Protein AF-0000000084521519 (afdb_homodimer)

Secondary structure (DSSP, 8-state):
----THHHHHHHHHHHHHHHHH-TTTS-GGGSPPEEEEE-SSEEEEEEE-TT---GGGEEEEEETTEEEEEEEE--S----GGGEEE--S--EEEEEEEE-SS-B-STT-EEEEETTEEEEEEEBPHHHHHHHHT----/----THHHHHHHHHHHHHHHHH-TTTS-TTSSPPEEEEE-SSEEEEEEE-TT---GGGEEEEEETTEEEEEEEE--S----GGGEEEE-S--EEEEEEEE-SS-B-STT-EEEEETTEEEEEEEBPHHHHHHHHT----

Nearest PDB structures (foldseek):
  5ds2-assembly2_D  TM=8.674E-01  e=3.718E-08  Pisum sativum
  1gme-assembly1_B  TM=8.630E-01  e=1.405E-07  Triticum aestivum
  2byu-assembly1_B  TM=8.631E-01  e=2.313E-07  Triticum aestivum
  2h50-assembly1_P  TM=8.602E-01  e=9.238E-07  Saccharomyces cerevisiae
  1gme-assembly1_A  TM=6.769E-01  e=8.074E-08  Triticum aestivum

Foldseek 3Di:
DDPPVPVVVVVVVVVVQVCCAVCVPPPPPQFAWDWDWDDDLWKIKIKTFAPQDDDPVQWDWDDDFFKIKIKGFHADDDPDDPVPDDDDRDDGTIYMDMDGHPATFDPVPKDWDDDPRMIMIITTGDPVRSVVVVPPPDD/DDPPVPVVVVVVVVVVQVCCAVCVPPPPVQFAWDWDWDDDLWKIKIKTFAPQDDDPVQWDWDDDFFKIKIKGFHADDDPDDPVPDDDDRDDGTIYMDMDGHPATFDPVPKDWDDDPRMIMIITTGDPVRSVVVVPPPPD

Solvent-accessible surface area (backbone atoms only — not comparable to full-atom values): 15554 Å² total; per-residue (Å²): 132,85,82,66,69,66,59,59,55,54,47,47,50,48,48,51,47,49,45,41,62,72,38,54,82,74,49,75,68,82,66,50,60,36,41,29,31,34,51,57,91,57,31,39,37,37,42,31,48,50,53,54,59,84,50,74,86,39,51,46,79,46,66,56,56,38,34,40,37,41,34,35,51,32,67,72,81,72,91,61,56,69,91,37,50,76,40,85,52,58,84,60,43,76,41,64,43,71,46,78,48,96,54,44,32,38,61,90,71,42,47,74,50,77,55,33,10,29,38,35,38,41,26,35,43,25,73,71,55,48,49,58,64,60,62,65,54,80,124,129,85,82,62,69,66,58,57,55,52,46,48,50,48,48,50,46,49,45,41,61,74,38,53,82,74,49,76,68,84,70,51,62,37,40,27,30,35,52,57,90,58,31,38,37,37,41,31,48,50,54,54,59,86,50,74,87,39,51,48,79,47,65,56,56,37,35,41,37,42,34,36,50,33,67,71,81,72,92,62,55,70,90,37,50,76,40,82,52,58,84,60,44,76,42,64,42,69,44,78,48,97,53,43,32,39,62,90,71,42,47,74,51,78,57,32,9,29,39,36,36,41,26,35,44,24,72,70,54,47,49,59,64,62,64,65,55,81,122

Structure (mmCIF, N/CA/C/O backbone):
data_AF-0000000084521519-model_v1
#
loop_
_entity.id
_entity.type
_entity.pdbx_description
1 polymer 'HSP20 family protein'
#
loop_
_atom_site.group_PDB
_atom_site.id
_atom_site.type_symbol
_atom_site.label_atom_id
_atom_site.label_alt_id
_atom_site.label_comp_id
_atom_site.label_asym_id
_atom_site.label_entity_id
_atom_site.label_seq_id
_atom_site.pdbx_PDB_ins_code
_atom_site.Cartn_x
_atom_site.Cartn_y
_atom_site.Cartn_z
_atom_site.occupancy
_atom_site.B_iso_or_equiv
_atom_site.auth_seq_id
_atom_site.auth_comp_id
_atom_site.auth_asym_id
_atom_site.auth_atom_id
_atom_site.pdbx_PDB_model_num
ATOM 1 N N . MET A 1 1 ? -22.812 32.438 -26.375 1 29.69 1 MET A N 1
ATOM 2 C CA . MET A 1 1 ? -21.562 32.219 -25.625 1 29.69 1 MET A CA 1
ATOM 3 C C . MET A 1 1 ? -21.375 30.734 -25.297 1 29.69 1 MET A C 1
ATOM 5 O O . MET A 1 1 ? -22.297 30.078 -24.828 1 29.69 1 MET A O 1
ATOM 9 N N . PRO A 1 2 ? -20.359 29.969 -25.828 1 39.59 2 PRO A N 1
ATOM 10 C CA . PRO A 1 2 ? -20.312 28.516 -25.859 1 39.59 2 PRO A CA 1
ATOM 11 C C . PRO A 1 2 ? -20.078 27.891 -24.484 1 39.59 2 PRO A C 1
ATOM 13 O O . PRO A 1 2 ? -19.438 28.516 -23.625 1 39.59 2 PRO A O 1
ATOM 16 N N . PHE A 1 3 ? -21.062 27.125 -23.906 1 38.34 3 PHE A N 1
ATOM 17 C CA . PHE A 1 3 ? -21.062 26.297 -22.703 1 38.34 3 PHE A CA 1
ATOM 18 C C . PHE A 1 3 ? -19.766 25.484 -22.609 1 38.34 3 PHE A C 1
ATOM 20 O O . PHE A 1 3 ? -19.562 24.562 -23.406 1 38.34 3 PHE A O 1
ATOM 27 N N . ILE A 1 4 ? -18.719 26.141 -22.25 1 43.44 4 ILE A N 1
ATOM 28 C CA . ILE A 1 4 ? -17.453 25.422 -22.141 1 43.44 4 ILE A CA 1
ATOM 29 C C . ILE A 1 4 ? -17.578 24.312 -21.094 1 43.44 4 ILE A C 1
ATOM 31 O O . ILE A 1 4 ? -17.766 24.594 -19.906 1 43.44 4 ILE A O 1
ATOM 35 N N . PRO A 1 5 ? -17.875 23.141 -21.438 1 47.53 5 PRO A N 1
ATOM 36 C CA . PRO A 1 5 ? -18.125 21.938 -20.641 1 47.53 5 PRO A CA 1
ATOM 37 C C . PRO A 1 5 ? -17.016 21.641 -19.641 1 47.53 5 PRO A C 1
ATOM 39 O O . PRO A 1 5 ? -17.141 20.719 -18.828 1 47.53 5 PRO A O 1
ATOM 42 N N . GLY A 1 6 ? -15.953 22.375 -19.734 1 49.75 6 GLY A N 1
ATOM 43 C CA . GLY A 1 6 ? -14.812 22.094 -18.875 1 49.75 6 GLY A CA 1
ATOM 44 C C . GLY A 1 6 ? -15.062 22.438 -17.406 1 49.75 6 GLY A C 1
ATOM 45 O O . GLY A 1 6 ? -14.391 21.922 -16.516 1 49.75 6 GLY A O 1
ATOM 46 N N . ASP A 1 7 ? -15.797 23.516 -17.203 1 50.81 7 ASP A N 1
ATOM 47 C CA . ASP A 1 7 ? -15.992 24.016 -15.844 1 50.81 7 ASP A CA 1
ATOM 48 C C . ASP A 1 7 ? -16.859 23.062 -15.023 1 50.81 7 ASP A C 1
ATOM 50 O O . ASP A 1 7 ? -16.75 23.016 -13.797 1 50.81 7 ASP A O 1
ATOM 54 N N . ARG A 1 8 ? -17.812 22.406 -15.641 1 50.16 8 ARG A N 1
ATOM 55 C CA . ARG A 1 8 ? -18.703 21.516 -14.914 1 50.16 8 ARG A CA 1
ATOM 56 C C . ARG A 1 8 ? -17.938 20.328 -14.344 1 50.16 8 ARG A C 1
ATOM 58 O O . ARG A 1 8 ? -18.25 19.844 -13.25 1 50.16 8 ARG A O 1
ATOM 65 N N . PHE A 1 9 ? -16.875 19.844 -15.117 1 52.41 9 PHE A N 1
ATOM 66 C CA . PHE A 1 9 ? -16.094 18.703 -14.664 1 52.41 9 PHE A CA 1
ATOM 67 C C . PHE A 1 9 ? -15.227 19.062 -13.469 1 52.41 9 PHE A C 1
ATOM 69 O O . PHE A 1 9 ? -14.992 18.25 -12.586 1 52.41 9 PHE A O 1
ATOM 76 N N . ARG A 1 10 ? -14.766 20.359 -13.453 1 54.72 10 ARG A N 1
ATOM 77 C CA . ARG A 1 10 ? -14.016 20.875 -12.305 1 54.72 10 ARG A CA 1
ATOM 78 C C . ARG A 1 10 ? -14.914 21 -11.078 1 54.72 10 ARG A C 1
ATOM 80 O O . ARG A 1 10 ? -14.492 20.688 -9.961 1 54.72 10 ARG A O 1
ATOM 87 N N . ASN A 1 11 ? -16.047 21.391 -11.359 1 57.84 11 ASN A N 1
ATOM 88 C CA . ASN A 1 11 ? -16.984 21.547 -10.258 1 57.84 11 ASN A CA 1
ATOM 89 C C . ASN A 1 11 ? -17.453 20.203 -9.727 1 57.84 11 ASN A C 1
ATOM 91 O O . ASN A 1 11 ? -17.625 20.031 -8.516 1 57.84 11 ASN A O 1
ATOM 95 N N . LEU A 1 12 ? -17.688 19.312 -10.594 1 58.47 12 LEU A N 1
ATOM 96 C CA . LEU A 1 12 ? -18.094 17.969 -10.172 1 58.47 12 LEU A CA 1
ATOM 97 C C . LEU A 1 12 ? -16.984 17.281 -9.398 1 58.47 12 LEU A C 1
ATOM 99 O O . LEU A 1 12 ? -17.25 16.594 -8.406 1 58.47 12 LEU A O 1
ATOM 103 N N . ASP A 1 13 ? -15.742 17.641 -9.859 1 58.41 13 ASP A N 1
ATOM 104 C CA . ASP A 1 13 ? -14.586 17.109 -9.141 1 58.41 13 ASP A CA 1
ATOM 105 C C . ASP A 1 13 ? -14.5 17.703 -7.734 1 58.41 13 ASP A C 1
ATOM 107 O O . ASP A 1 13 ? -14.18 16.984 -6.781 1 58.41 13 ASP A O 1
ATOM 111 N N . THR A 1 14 ? -14.797 18.953 -7.695 1 60.41 14 THR A N 1
ATOM 112 C CA . THR A 1 14 ? -14.805 19.609 -6.391 1 60.41 14 THR A CA 1
ATOM 113 C C . THR A 1 14 ? -15.961 19.094 -5.535 1 60.41 14 THR A C 1
ATOM 115 O O . THR A 1 14 ? -15.781 18.844 -4.34 1 60.41 14 THR A O 1
ATOM 118 N N . LEU A 1 15 ? -17.094 19 -6.09 1 59.12 15 LEU A N 1
ATOM 119 C CA . LEU A 1 15 ? -18.25 18.484 -5.367 1 59.12 15 LEU A CA 1
ATOM 120 C C . LEU A 1 15 ? -18.016 17.047 -4.922 1 59.12 15 LEU A C 1
ATOM 122 O O . LEU A 1 15 ? -18.359 16.672 -3.793 1 59.12 15 LEU A O 1
ATOM 126 N N . LYS A 1 16 ? -17.531 16.281 -5.797 1 60.12 16 LYS A N 1
ATOM 127 C CA . LYS A 1 16 ? -17.203 14.898 -5.445 1 60.12 16 LYS A CA 1
ATOM 128 C C . LYS A 1 16 ? -16.172 14.852 -4.316 1 60.12 16 LYS A C 1
ATOM 130 O O . LYS A 1 16 ? -16.312 14.062 -3.379 1 60.12 16 LYS A O 1
ATOM 135 N N . ARG A 1 17 ? -15.312 15.867 -4.438 1 59.66 17 ARG A N 1
ATOM 136 C CA . ARG A 1 17 ? -14.289 15.969 -3.404 1 59.66 17 ARG A CA 1
ATOM 137 C C . ARG A 1 17 ? -14.898 16.328 -2.057 1 59.66 17 ARG A C 1
ATOM 139 O O . ARG A 1 17 ? -14.562 15.734 -1.033 1 59.66 17 ARG A O 1
ATOM 146 N N . GLU A 1 18 ? -15.695 17.266 -2.166 1 57.81 18 GLU A N 1
ATOM 147 C CA . GLU A 1 18 ? -16.359 17.719 -0.949 1 57.81 18 GLU A CA 1
ATOM 148 C C . GLU A 1 18 ? -17.266 16.641 -0.382 1 57.81 18 GLU A C 1
ATOM 150 O O . GLU A 1 18 ? -17.344 16.453 0.834 1 57.81 18 GLU A O 1
ATOM 155 N N . PHE A 1 19 ? -17.969 16.078 -1.233 1 58.81 19 PHE A N 1
ATOM 156 C CA . PHE A 1 19 ? -18.859 15.016 -0.811 1 58.81 19 PHE A CA 1
ATOM 157 C C . PHE A 1 19 ? -18.078 13.859 -0.206 1 58.81 19 PHE A C 1
ATOM 159 O O . PHE A 1 19 ? -18.484 13.297 0.821 1 58.81 19 PHE A O 1
ATOM 166 N N . MET A 1 20 ? -16.953 13.539 -0.772 1 58.72 20 MET A N 1
ATOM 167 C CA . MET A 1 20 ? -16.094 12.469 -0.269 1 58.72 20 MET A CA 1
ATOM 168 C C . MET A 1 20 ? -15.555 12.805 1.114 1 58.72 20 MET A C 1
ATOM 170 O O . MET A 1 20 ? -15.43 11.93 1.971 1 58.72 20 MET A O 1
ATOM 174 N N . ASN A 1 21 ? -15.289 14.031 1.237 1 59.22 21 ASN A N 1
ATOM 175 C CA . ASN A 1 21 ? -14.812 14.484 2.541 1 59.22 21 ASN A CA 1
ATOM 176 C C . ASN A 1 21 ? -15.93 14.469 3.582 1 59.22 21 ASN A C 1
ATOM 178 O O . ASN A 1 21 ? -15.672 14.234 4.766 1 59.22 21 ASN A O 1
ATOM 182 N N . MET A 1 22 ? -17 14.852 3.143 1 54.66 22 MET A N 1
ATOM 183 C CA . MET A 1 22 ? -18.141 14.969 4.055 1 54.66 22 MET A CA 1
ATOM 184 C C . MET A 1 22 ? -18.75 13.602 4.336 1 54.66 22 MET A C 1
ATOM 186 O O . MET A 1 22 ? -19.234 13.344 5.445 1 54.66 22 MET A O 1
ATOM 190 N N . PHE A 1 23 ? -18.781 12.773 3.26 1 54.97 23 PHE A N 1
ATOM 191 C CA . PHE A 1 23 ? -19.375 11.453 3.453 1 54.97 23 PHE A CA 1
ATOM 192 C C . PHE A 1 23 ? -18.391 10.352 3.084 1 54.97 23 PHE A C 1
ATOM 194 O O . PHE A 1 23 ? -18.625 9.578 2.158 1 54.97 23 PHE A O 1
ATOM 201 N N . PRO A 1 24 ? -17.297 10.359 3.779 1 51.75 24 PRO A N 1
ATOM 202 C CA . PRO A 1 24 ? -16.266 9.383 3.455 1 51.75 24 PRO A CA 1
ATOM 203 C C . PRO A 1 24 ? -16.797 7.949 3.391 1 51.75 24 PRO A C 1
ATOM 205 O O . PRO A 1 24 ? -16.266 7.121 2.652 1 51.75 24 PRO A O 1
ATOM 208 N N . ASP A 1 25 ? -17.875 7.781 4.066 1 50.28 25 ASP A N 1
ATOM 209 C CA . ASP A 1 25 ? -18.375 6.418 4.246 1 50.28 25 ASP A CA 1
ATOM 210 C C . ASP A 1 25 ? -19.156 5.953 3.014 1 50.28 25 ASP A C 1
ATOM 212 O O . ASP A 1 25 ? -19.484 4.77 2.893 1 50.28 25 ASP A O 1
ATOM 216 N N . LEU A 1 26 ? -19.672 6.887 2.209 1 50.84 26 LEU A N 1
ATOM 217 C CA . LEU A 1 26 ? -20.547 6.441 1.132 1 50.84 26 LEU A CA 1
ATOM 218 C C . LEU A 1 26 ? -19.734 6.051 -0.102 1 50.84 26 LEU A C 1
ATOM 220 O O . LEU A 1 26 ? -20.266 5.402 -1.01 1 50.84 26 LEU A O 1
ATOM 224 N N . ILE A 1 27 ? -18.625 6.703 -0.436 1 49.69 27 ILE A N 1
ATOM 225 C CA . ILE A 1 27 ? -17.812 6.328 -1.58 1 49.69 27 ILE A CA 1
ATOM 226 C C . ILE A 1 27 ? -17.109 5 -1.296 1 49.69 27 ILE A C 1
ATOM 228 O O . ILE A 1 27 ? -16.5 4.824 -0.233 1 49.69 27 ILE A O 1
ATOM 232 N N . PRO A 1 28 ? -17.359 4.078 -2.016 1 47.75 28 PRO A N 1
ATOM 233 C CA . PRO A 1 28 ? -16.672 2.812 -1.772 1 47.75 28 PRO A CA 1
ATOM 234 C C . PRO A 1 28 ? -15.188 3.006 -1.462 1 47.75 28 PRO A C 1
ATOM 236 O O . PRO A 1 28 ? -14.508 3.801 -2.119 1 47.75 28 PRO A O 1
ATOM 239 N N . GLU A 1 29 ? -14.727 2.959 -0.188 1 50.75 29 GLU A N 1
ATOM 240 C CA . GLU A 1 29 ? -13.438 2.941 0.499 1 50.75 29 GLU A CA 1
ATOM 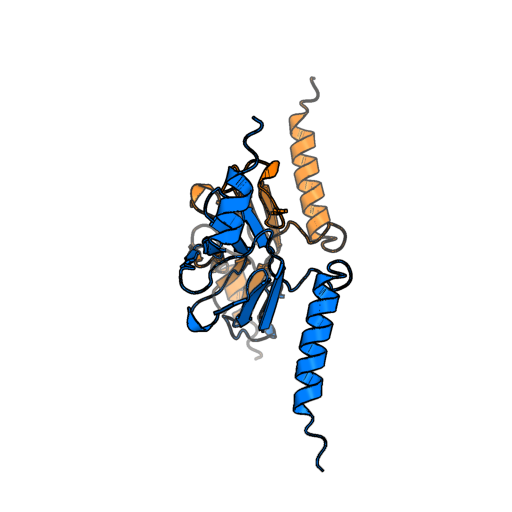241 C C . GLU A 1 29 ? -12.344 2.377 -0.401 1 50.75 29 GLU A C 1
ATOM 243 O O . GLU A 1 29 ? -11.156 2.639 -0.182 1 50.75 29 GLU A O 1
ATOM 248 N N . SER A 1 30 ? -12.742 1.848 -1.552 1 56.28 30 SER A N 1
ATOM 249 C CA . SER A 1 30 ? -11.812 0.893 -2.146 1 56.28 30 SER A CA 1
ATOM 250 C C . SER A 1 30 ? -10.719 1.604 -2.939 1 56.28 30 SER A C 1
ATOM 252 O O . SER A 1 30 ? -9.625 1.065 -3.121 1 56.28 30 SER A O 1
ATOM 254 N N . SER A 1 31 ? -10.891 3.027 -3.268 1 67.06 31 SER A N 1
ATOM 255 C CA . SER A 1 31 ? -9.867 3.557 -4.16 1 67.06 31 SER A CA 1
ATOM 256 C C . SER A 1 31 ? -9.094 4.695 -3.5 1 67.06 31 SER A C 1
ATOM 258 O O . SER A 1 31 ? -8.102 5.176 -4.047 1 67.06 31 SER A O 1
ATOM 260 N N . SER A 1 32 ? -9.523 5.051 -2.354 1 84.69 32 SER A N 1
ATOM 261 C CA . SER A 1 32 ? -8.789 6.168 -1.764 1 84.69 32 SER A CA 1
ATOM 262 C C . SER A 1 32 ? -7.688 5.68 -0.829 1 84.69 32 SER A C 1
ATOM 264 O O . SER A 1 32 ? -7.926 4.809 0.013 1 84.69 32 SER A O 1
ATOM 266 N N . PRO A 1 33 ? -6.52 6.332 -0.956 1 93.75 33 PRO A N 1
ATOM 267 C CA . PRO A 1 33 ? -5.41 5.859 -0.121 1 93.75 33 PRO A CA 1
ATOM 268 C C . PRO A 1 33 ? -5.641 6.117 1.366 1 93.75 33 PRO A C 1
ATOM 270 O O . PRO A 1 33 ? -6.188 7.156 1.738 1 93.75 33 PRO A O 1
ATOM 273 N N . ARG A 1 34 ? -5.355 5.156 2.195 1 92.5 34 ARG A N 1
ATOM 274 C CA . ARG A 1 34 ? -5.406 5.324 3.645 1 92.5 34 ARG A CA 1
ATOM 275 C C . ARG A 1 34 ? -4.359 6.328 4.117 1 92.5 34 ARG A C 1
ATOM 277 O O . ARG A 1 34 ? -3.225 6.324 3.635 1 92.5 34 ARG A O 1
ATOM 284 N N . ILE A 1 35 ? -4.734 7.195 5.098 1 95 35 ILE A N 1
ATOM 285 C CA . ILE A 1 35 ? -3.836 8.266 5.508 1 95 35 ILE A CA 1
ATOM 286 C C . ILE A 1 35 ? -3.887 8.43 7.027 1 95 35 ILE A C 1
ATOM 288 O O . ILE A 1 35 ? -4.957 8.336 7.633 1 95 35 ILE A O 1
ATOM 292 N N . ASP A 1 36 ? -2.721 8.57 7.66 1 94.69 36 ASP A N 1
AT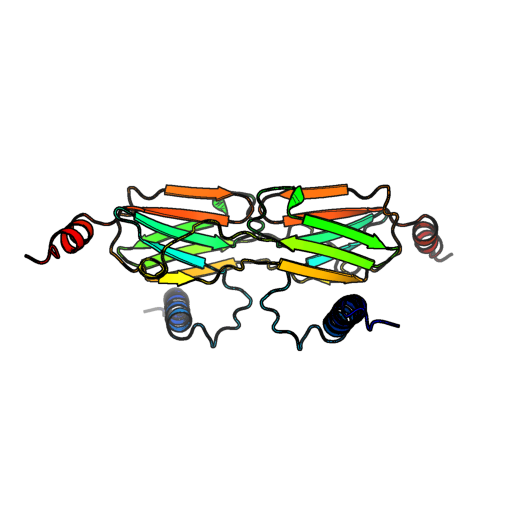OM 293 C CA . ASP A 1 36 ? -2.594 9.039 9.039 1 94.69 36 ASP A CA 1
ATOM 294 C C . ASP A 1 36 ? -2.207 10.516 9.086 1 94.69 36 ASP A C 1
ATOM 296 O O . ASP A 1 36 ? -1.386 10.969 8.281 1 94.69 36 ASP A O 1
ATOM 300 N N . VAL A 1 37 ? -2.783 11.266 9.953 1 95.94 37 VAL A N 1
ATOM 301 C CA . VAL A 1 37 ? -2.404 12.656 10.18 1 95.94 37 VAL A CA 1
ATOM 302 C C . VAL A 1 37 ? -2.207 12.906 11.672 1 95.94 37 VAL A C 1
ATOM 304 O O . VAL A 1 37 ? -3.072 12.57 12.484 1 95.94 37 VAL A O 1
ATOM 307 N N . TYR A 1 38 ? -1.107 13.461 11.992 1 94.56 38 TYR A N 1
ATOM 308 C CA . TYR A 1 38 ? -0.869 13.828 13.383 1 94.56 38 TYR A CA 1
ATOM 309 C C . TYR A 1 38 ? -0.09 15.133 13.484 1 94.56 38 TYR A C 1
ATOM 311 O O . TYR A 1 38 ? 0.448 15.617 12.484 1 94.56 38 TYR A O 1
ATOM 319 N N . GLU A 1 39 ? -0.096 15.711 14.703 1 92.94 39 GLU A N 1
ATOM 320 C CA . GLU A 1 39 ? 0.582 16.984 14.938 1 92.94 39 GLU A CA 1
ATOM 321 C C . GLU A 1 39 ? 1.738 16.812 15.914 1 92.94 39 GLU A C 1
ATOM 323 O O . GLU A 1 39 ? 1.684 15.977 16.812 1 92.94 39 GLU A O 1
ATOM 328 N N . THR A 1 40 ? 2.775 17.531 15.633 1 90.75 40 THR A N 1
ATOM 329 C CA . THR A 1 40 ? 3.814 17.812 16.625 1 90.75 40 THR A CA 1
ATOM 330 C C . THR A 1 40 ? 3.77 19.266 17.062 1 90.75 40 THR A C 1
ATOM 332 O O . THR A 1 40 ? 2.854 20 16.688 1 90.75 40 THR A O 1
ATOM 335 N N . GLU A 1 41 ? 4.754 19.578 17.859 1 88.62 41 GLU A N 1
ATOM 336 C CA . GLU A 1 41 ? 4.797 20.969 18.281 1 88.62 41 GLU A CA 1
ATOM 337 C C . GLU A 1 41 ? 5 21.906 17.078 1 88.62 41 GLU A C 1
ATOM 339 O O . GLU A 1 41 ? 4.441 23 17.047 1 88.62 41 GLU A O 1
ATOM 344 N N . THR A 1 42 ? 5.656 21.438 16.109 1 93.38 42 THR A N 1
ATOM 345 C CA . THR A 1 42 ? 6.086 22.359 15.07 1 93.38 42 THR A CA 1
ATOM 346 C C . THR A 1 42 ? 5.5 21.953 13.719 1 93.38 42 THR A C 1
ATOM 348 O O . THR A 1 42 ? 5.504 22.75 12.773 1 93.38 42 THR A O 1
ATOM 351 N N . HIS A 1 43 ? 5.059 20.719 13.633 1 95.25 43 HIS A N 1
ATOM 352 C CA . HIS A 1 43 ? 4.652 20.234 12.32 1 95.25 43 HIS A CA 1
ATOM 353 C C . HIS A 1 43 ? 3.303 19.531 12.383 1 95.25 43 HIS A C 1
ATOM 355 O O . HIS A 1 43 ? 2.881 19.078 13.445 1 95.25 43 HIS A O 1
ATOM 361 N N . VAL A 1 44 ? 2.646 19.484 11.203 1 95.94 44 VAL A N 1
ATOM 362 C CA . VAL A 1 44 ? 1.641 18.484 10.875 1 95.94 44 VAL A CA 1
ATOM 363 C C . VAL A 1 44 ? 2.236 17.438 9.93 1 95.94 44 VAL A C 1
ATOM 365 O O . VAL A 1 44 ? 2.883 17.797 8.938 1 95.94 44 VAL A O 1
ATOM 368 N N . VAL A 1 45 ? 2.025 16.203 10.281 1 96.62 45 VAL A N 1
ATOM 369 C CA . VAL A 1 45 ? 2.607 15.148 9.469 1 96.62 45 VAL A CA 1
ATOM 370 C C . VAL A 1 45 ? 1.497 14.258 8.914 1 96.62 45 VAL A C 1
ATOM 372 O O . VAL A 1 45 ? 0.598 13.844 9.648 1 96.62 45 VAL A O 1
ATOM 375 N N . ALA A 1 46 ? 1.511 14.047 7.621 1 96.56 46 ALA A N 1
ATOM 376 C CA . ALA A 1 46 ? 0.603 13.125 6.945 1 96.56 46 ALA A CA 1
ATOM 377 C C . ALA A 1 46 ? 1.365 11.953 6.336 1 96.56 46 ALA A C 1
ATOM 379 O O . ALA A 1 46 ? 2.381 12.141 5.664 1 96.56 46 ALA A O 1
ATOM 380 N N . SER A 1 47 ? 0.958 10.773 6.668 1 96.19 47 SER A N 1
ATOM 381 C CA . SER A 1 47 ? 1.494 9.555 6.082 1 96.19 47 SER A CA 1
ATOM 382 C C . SER A 1 47 ? 0.427 8.805 5.289 1 96.19 47 SER A C 1
ATOM 384 O O . SER A 1 47 ? -0.573 8.359 5.855 1 96.19 47 SER A O 1
ATOM 386 N N . CYS A 1 48 ? 0.655 8.594 3.994 1 96.25 48 CYS A N 1
ATOM 387 C CA . CYS A 1 48 ? -0.355 8.07 3.082 1 96.25 48 CYS A CA 1
ATOM 388 C C . CYS A 1 48 ? 0.134 6.805 2.395 1 96.25 48 CYS A C 1
ATOM 390 O O . CYS A 1 48 ? 1.259 6.758 1.893 1 96.25 48 CYS A O 1
ATOM 392 N N . GLU A 1 49 ? -0.685 5.777 2.42 1 95.81 49 GLU A N 1
ATOM 393 C CA . GLU A 1 49 ? -0.358 4.527 1.74 1 95.81 49 GLU A CA 1
ATOM 394 C C . GLU A 1 49 ? -0.649 4.617 0.245 1 95.81 49 GLU A C 1
ATOM 396 O O . GLU A 1 49 ? -1.811 4.598 -0.168 1 95.81 49 GLU A O 1
ATOM 401 N N . ILE A 1 50 ? 0.424 4.645 -0.579 1 95.69 50 ILE A N 1
ATOM 402 C CA . ILE A 1 50 ? 0.285 4.645 -2.031 1 95.69 50 ILE A CA 1
ATOM 403 C C . ILE A 1 50 ? 1.287 3.666 -2.643 1 95.69 50 ILE A C 1
ATOM 405 O O . ILE A 1 50 ? 2.244 4.082 -3.301 1 95.69 50 ILE A O 1
ATOM 409 N N . PRO A 1 51 ? 1.059 2.434 -2.52 1 95.69 51 PRO A N 1
ATOM 410 C CA . PRO A 1 51 ? 2.004 1.473 -3.096 1 95.69 51 PRO A CA 1
ATOM 411 C C . PRO A 1 51 ? 2.064 1.544 -4.617 1 95.69 51 PRO A C 1
ATOM 413 O O . PRO A 1 51 ? 1.039 1.764 -5.27 1 95.69 51 PRO A O 1
ATOM 416 N N . GLY A 1 52 ? 3.252 1.379 -5.191 1 93.88 52 GLY A N 1
ATOM 417 C CA . GLY A 1 52 ? 3.387 1.153 -6.621 1 93.88 52 GLY A CA 1
ATOM 418 C C . GLY A 1 52 ? 3.809 2.395 -7.383 1 93.88 52 GLY A C 1
ATOM 419 O O . GLY A 1 52 ? 3.85 2.389 -8.617 1 93.88 52 GLY A O 1
ATOM 420 N N . ILE A 1 53 ? 4.055 3.447 -6.609 1 93.06 53 ILE A N 1
ATOM 421 C CA . ILE A 1 53 ? 4.547 4.648 -7.273 1 93.06 53 ILE A CA 1
ATOM 422 C C . ILE A 1 53 ? 5.988 4.434 -7.73 1 93.06 53 ILE A C 1
ATOM 424 O O . ILE A 1 53 ? 6.848 4.043 -6.938 1 93.06 53 ILE A O 1
ATOM 428 N N . GLU A 1 54 ? 6.246 4.703 -9.023 1 89.31 54 GLU A N 1
ATOM 429 C CA . GLU A 1 54 ? 7.574 4.43 -9.562 1 89.31 54 GLU A CA 1
ATOM 430 C C . GLU A 1 54 ? 8.367 5.723 -9.75 1 89.31 54 GLU A C 1
ATOM 432 O O . GLU A 1 54 ? 9.594 5.734 -9.602 1 89.31 54 GLU A O 1
ATOM 437 N N . LYS A 1 55 ? 7.574 6.805 -10.094 1 91.25 55 LYS A N 1
ATOM 438 C CA . LYS A 1 55 ? 8.227 8.078 -10.375 1 91.25 55 LYS A CA 1
ATOM 439 C C . LYS A 1 55 ? 7.617 9.203 -9.531 1 91.25 55 LYS A C 1
ATOM 441 O O . LYS A 1 55 ? 6.414 9.195 -9.258 1 91.25 55 LYS A O 1
ATOM 446 N N . LYS A 1 56 ? 8.445 10.148 -9.219 1 90.31 56 LYS A N 1
ATOM 447 C CA . LYS A 1 56 ? 7.988 11.297 -8.438 1 90.31 56 LYS A CA 1
ATOM 448 C C . LYS A 1 56 ? 6.906 12.07 -9.18 1 90.31 56 LYS A C 1
ATOM 450 O O . LYS A 1 56 ? 5.992 12.625 -8.562 1 90.31 56 LYS A O 1
ATOM 455 N N . GLU A 1 57 ? 7.066 12.047 -10.492 1 92.19 57 GLU A N 1
ATOM 456 C CA . GLU A 1 57 ? 6.152 12.82 -11.32 1 92.19 57 GLU A CA 1
ATOM 457 C C . GLU A 1 57 ? 4.746 12.227 -11.297 1 92.19 57 GLU A C 1
ATOM 459 O O . GLU A 1 57 ? 3.783 12.875 -11.703 1 92.19 57 GLU A O 1
ATOM 464 N N . ASP A 1 58 ? 4.648 11.008 -10.773 1 91.62 58 ASP A N 1
ATOM 465 C CA . ASP A 1 58 ? 3.357 10.328 -10.742 1 91.62 58 ASP A CA 1
ATOM 466 C C . ASP A 1 58 ? 2.518 10.805 -9.555 1 91.62 58 ASP A C 1
ATOM 468 O O . ASP A 1 58 ? 1.368 10.391 -9.398 1 91.62 58 ASP A O 1
ATOM 472 N N . ILE A 1 59 ? 3.068 11.688 -8.734 1 95.31 59 ILE A N 1
ATOM 473 C CA . ILE A 1 59 ? 2.355 12.172 -7.555 1 95.31 59 ILE A CA 1
ATOM 474 C C . ILE A 1 59 ? 2.342 13.703 -7.551 1 95.31 59 ILE A C 1
ATOM 476 O O . ILE A 1 59 ? 3.346 14.336 -7.879 1 95.31 59 ILE A O 1
ATOM 480 N N . ASP A 1 60 ? 1.197 14.266 -7.191 1 96.19 60 ASP A N 1
ATOM 481 C CA . ASP A 1 60 ? 1.036 15.703 -6.996 1 96.19 60 ASP A CA 1
ATOM 482 C C . ASP A 1 60 ? 0.529 16.016 -5.59 1 96.19 60 ASP A C 1
ATOM 484 O O . ASP A 1 60 ? -0.389 15.352 -5.098 1 96.19 60 ASP A O 1
ATOM 488 N N . ILE A 1 61 ? 1.191 16.953 -4.961 1 97.38 61 ILE A N 1
ATOM 489 C CA . ILE A 1 61 ? 0.82 17.375 -3.615 1 97.38 61 ILE A CA 1
ATOM 490 C C . ILE A 1 61 ? 0.477 18.859 -3.609 1 97.38 61 ILE A C 1
ATOM 492 O O . ILE A 1 61 ? 1.258 19.688 -4.09 1 97.38 61 ILE A O 1
ATOM 496 N N . HIS A 1 62 ? -0.676 19.188 -3.111 1 96.75 62 HIS A N 1
ATOM 497 C CA . HIS A 1 62 ? -1.097 20.578 -2.984 1 96.75 62 HIS A CA 1
ATOM 498 C C . HIS A 1 62 ? -1.544 20.891 -1.561 1 96.75 62 HIS A C 1
ATOM 500 O O . HIS A 1 62 ? -2.332 20.141 -0.975 1 96.75 62 HIS A O 1
ATOM 506 N N . ILE A 1 63 ? -1.003 21.922 -1.063 1 96.19 63 ILE A N 1
ATOM 507 C CA . ILE A 1 63 ? -1.356 22.359 0.278 1 96.19 63 ILE A CA 1
ATOM 508 C C . ILE A 1 63 ? -1.959 23.766 0.209 1 96.19 63 ILE A C 1
ATOM 510 O O . ILE A 1 63 ? -1.365 24.672 -0.373 1 96.19 63 ILE A O 1
ATOM 514 N N . ASP A 1 64 ? -3.07 23.906 0.768 1 92.75 64 ASP A N 1
ATOM 515 C CA . ASP A 1 64 ? -3.738 25.203 0.895 1 92.75 64 ASP A CA 1
ATOM 516 C C . ASP A 1 64 ? -4.184 25.453 2.334 1 92.75 64 ASP A C 1
ATOM 518 O O . ASP A 1 64 ? -5.285 25.062 2.725 1 92.75 64 ASP A O 1
ATOM 522 N N . ASP A 1 65 ? -3.328 26.172 3.082 1 90.12 65 ASP A N 1
ATOM 523 C CA . ASP A 1 65 ? -3.529 26.516 4.488 1 90.12 65 ASP A CA 1
ATOM 524 C C . ASP A 1 65 ? -3.801 25.266 5.32 1 90.12 65 ASP A C 1
ATOM 526 O O . ASP A 1 65 ? -2.867 24.562 5.719 1 90.12 65 ASP A O 1
ATOM 530 N N . ASN A 1 66 ? -5.113 24.859 5.426 1 92.12 66 ASN A N 1
ATOM 531 C CA . ASN A 1 66 ? -5.41 23.703 6.277 1 92.12 66 ASN A CA 1
ATOM 532 C C . ASN A 1 66 ? -6 22.547 5.473 1 92.12 66 ASN A C 1
ATOM 534 O O . ASN A 1 66 ? -6.77 21.75 6.004 1 92.12 66 ASN A O 1
ATOM 538 N N . MET A 1 67 ? -5.676 22.531 4.227 1 95.06 67 MET A N 1
ATOM 539 C CA . MET A 1 67 ? -6.152 21.453 3.361 1 95.06 67 MET A CA 1
ATOM 540 C C . MET A 1 67 ? -4.996 20.828 2.588 1 95.06 67 MET A C 1
ATOM 542 O O . MET A 1 67 ? -4.199 21.531 1.973 1 95.06 67 MET A O 1
ATOM 546 N N . LEU A 1 68 ? -4.926 19.547 2.633 1 96.5 68 LEU A N 1
ATOM 547 C CA . LEU A 1 68 ? -3.932 18.781 1.892 1 96.5 68 LEU A CA 1
ATOM 548 C C . LEU A 1 68 ? -4.594 17.938 0.803 1 96.5 68 LEU A C 1
ATOM 550 O O . LEU A 1 68 ? -5.551 17.203 1.072 1 96.5 68 LEU A O 1
ATOM 554 N N . THR A 1 69 ? -4.141 18.109 -0.399 1 96.19 69 THR A N 1
ATOM 555 C CA . THR A 1 69 ? -4.605 17.312 -1.521 1 96.19 69 THR A CA 1
ATOM 556 C C . THR A 1 69 ? -3.461 16.484 -2.109 1 96.19 69 THR A C 1
ATOM 558 O O . THR A 1 69 ? -2.42 17.031 -2.473 1 96.19 69 THR A O 1
ATOM 561 N N . ILE A 1 70 ? -3.621 15.203 -2.145 1 96.5 70 ILE A N 1
ATOM 562 C CA . ILE A 1 70 ? -2.682 14.289 -2.789 1 96.5 70 ILE A CA 1
ATOM 563 C C . ILE A 1 70 ? -3.354 13.625 -3.986 1 96.5 70 ILE A C 1
ATOM 565 O O . ILE A 1 70 ? -4.449 13.07 -3.861 1 96.5 70 ILE A O 1
ATOM 569 N N . SER A 1 71 ? -2.715 13.711 -5.109 1 95.12 71 SER A N 1
ATOM 570 C CA . SER A 1 71 ? -3.26 13.062 -6.297 1 95.12 71 SER A CA 1
ATOM 571 C C . SER A 1 71 ? -2.152 12.43 -7.141 1 95.12 71 SER A C 1
ATOM 573 O O . SER A 1 71 ? -0.98 12.781 -6.992 1 95.12 71 SER A O 1
ATOM 575 N N . GLY A 1 72 ? -2.564 11.461 -7.988 1 93.5 72 GLY A N 1
ATOM 576 C CA . GLY A 1 72 ? -1.598 10.805 -8.852 1 93.5 72 GLY A CA 1
ATOM 577 C C . GLY A 1 72 ? -2.199 9.672 -9.664 1 93.5 72 GLY A C 1
ATOM 578 O O . GLY A 1 72 ? -3.422 9.531 -9.727 1 93.5 72 GLY A O 1
ATOM 579 N N . THR A 1 73 ? -1.277 9.039 -10.383 1 91.38 73 THR A N 1
ATOM 580 C CA . THR A 1 73 ? -1.681 7.906 -11.219 1 91.38 73 THR A CA 1
ATOM 581 C C . THR A 1 73 ? -0.823 6.68 -10.914 1 91.38 73 THR A C 1
ATOM 583 O O . THR A 1 73 ? 0.405 6.773 -10.867 1 91.38 73 THR A O 1
ATOM 586 N N . ILE A 1 74 ? -1.452 5.605 -10.578 1 90.19 74 ILE A N 1
ATOM 587 C CA . ILE A 1 74 ? -0.771 4.32 -10.445 1 90.19 74 ILE A CA 1
ATOM 588 C C . ILE A 1 74 ? -0.89 3.537 -11.75 1 90.19 74 ILE A C 1
ATOM 590 O O . ILE A 1 74 ? -1.996 3.209 -12.188 1 90.19 74 ILE A O 1
ATOM 594 N N . ASN A 1 75 ? 0.236 3.24 -12.289 1 85.12 75 ASN A N 1
ATOM 595 C CA . ASN A 1 75 ? 0.246 2.551 -13.578 1 85.12 75 ASN A CA 1
ATOM 596 C C . ASN A 1 75 ? 0.226 1.034 -13.398 1 85.12 75 ASN A C 1
ATOM 598 O O . ASN A 1 75 ? 0.759 0.512 -12.422 1 85.12 75 ASN A O 1
ATOM 602 N N . LYS A 1 76 ? -0.438 0.443 -14.383 1 75.62 76 LYS A N 1
ATOM 603 C CA . LYS A 1 76 ? -0.449 -1.017 -14.391 1 75.62 76 LYS A CA 1
ATOM 604 C C . LYS A 1 76 ? 0.918 -1.574 -14.773 1 75.62 76 LYS A C 1
ATOM 606 O O . LYS A 1 76 ? 1.609 -1.008 -15.625 1 75.62 76 LYS A O 1
ATOM 611 N N . MET A 1 77 ? 1.554 -2.227 -13.891 1 64.94 77 MET A N 1
ATOM 612 C CA . MET A 1 77 ? 2.895 -2.68 -14.25 1 64.94 77 MET A CA 1
ATOM 613 C C . MET A 1 77 ? 2.861 -3.543 -15.508 1 64.94 77 MET A C 1
ATOM 615 O O . MET A 1 77 ? 3.711 -3.398 -16.391 1 64.94 77 MET A O 1
ATOM 619 N N . HIS A 1 78 ? 2.123 -4.75 -15.375 1 65.19 78 HIS A N 1
ATOM 620 C CA . HIS A 1 78 ? 2.309 -5.684 -16.484 1 65.19 78 HIS A CA 1
ATOM 621 C C . HIS A 1 78 ? 1.066 -5.746 -17.359 1 65.19 78 HIS A C 1
ATOM 623 O O . HIS A 1 78 ? -0.058 -5.77 -16.859 1 65.19 78 HIS A O 1
ATOM 629 N N . GLU A 1 79 ? 1.381 -5.289 -18.578 1 68.44 79 GLU A N 1
ATOM 630 C CA . GLU A 1 79 ? 0.345 -5.562 -19.578 1 68.44 79 GLU A CA 1
ATOM 631 C C . GLU A 1 79 ? 0.17 -7.062 -19.797 1 68.44 79 GLU A C 1
ATOM 633 O O . GLU A 1 79 ? 0.926 -7.68 -20.547 1 68.44 79 GLU A O 1
ATOM 638 N N . VAL A 1 80 ? -0.321 -7.691 -18.844 1 73.75 80 VAL A N 1
ATOM 639 C CA . VAL A 1 80 ? -0.597 -9.117 -19 1 73.75 80 VAL A CA 1
ATOM 640 C C . VAL A 1 80 ? -1.911 -9.312 -19.75 1 73.75 80 VAL A C 1
ATOM 642 O O . VAL A 1 80 ? -2.887 -8.602 -19.5 1 73.75 80 VAL A O 1
ATOM 645 N N . ARG A 1 81 ? -1.709 -10.203 -20.719 1 76.5 81 ARG A N 1
ATOM 646 C CA . ARG A 1 81 ? -2.938 -10.547 -21.422 1 76.5 81 ARG A CA 1
ATOM 647 C C . ARG A 1 81 ? -3.998 -11.062 -20.453 1 76.5 81 ARG A C 1
ATOM 649 O O . ARG A 1 81 ? -3.68 -11.758 -19.484 1 76.5 81 ARG A O 1
ATOM 656 N N . GLU A 1 82 ? -5.125 -10.695 -20.703 1 74.06 82 GLU A N 1
ATOM 657 C CA . GLU A 1 82 ? -6.246 -11.055 -19.844 1 74.06 82 GLU A CA 1
ATOM 658 C C . GLU A 1 82 ? -6.301 -12.562 -19.609 1 74.06 82 GLU A C 1
ATOM 660 O O . GLU A 1 82 ? -6.613 -13.008 -18.5 1 74.06 82 GLU A O 1
ATOM 665 N N . GLU A 1 83 ? -5.895 -13.32 -20.688 1 74.69 83 GLU A N 1
ATOM 666 C CA . GLU A 1 83 ? -5.98 -14.773 -20.594 1 74.69 83 GLU A CA 1
ATOM 667 C C . GLU A 1 83 ? -4.965 -15.328 -19.594 1 74.69 83 GLU A C 1
ATOM 669 O O . GLU A 1 83 ? -5.113 -16.453 -19.094 1 74.69 83 GLU A O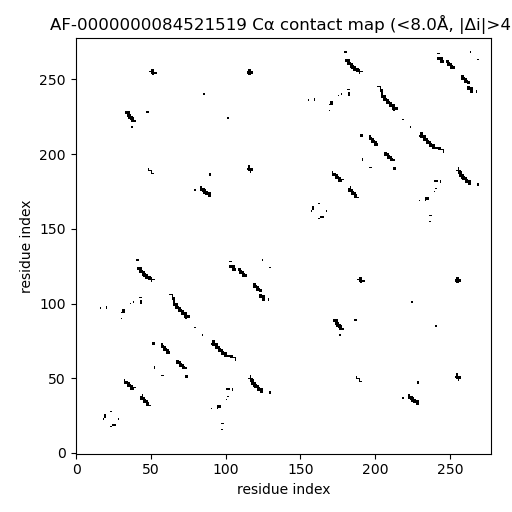 1
ATOM 674 N N . ASN A 1 84 ? -4.031 -14.594 -19.25 1 85.19 84 ASN A N 1
ATOM 675 C CA . ASN A 1 84 ? -2.977 -15.055 -18.344 1 85.19 84 ASN A CA 1
ATOM 676 C C . ASN A 1 84 ? -3.137 -14.469 -16.953 1 85.19 84 ASN A C 1
ATOM 678 O O . ASN A 1 84 ? -2.359 -14.781 -16.047 1 85.19 84 ASN A O 1
ATOM 682 N N . LEU A 1 85 ? -4.199 -13.68 -16.922 1 87 85 LEU A N 1
ATOM 683 C CA . LEU A 1 85 ? -4.473 -13.039 -15.633 1 87 85 LEU A CA 1
ATOM 684 C C . LEU A 1 85 ? -5.406 -13.898 -14.789 1 87 85 LEU A C 1
ATOM 686 O O . LEU A 1 85 ? -6.527 -14.195 -15.203 1 87 85 LEU A O 1
ATOM 690 N N . TYR A 1 86 ? -4.969 -14.32 -13.68 1 91.06 86 TYR A N 1
ATOM 691 C CA . TYR A 1 86 ? -5.734 -15.195 -12.797 1 91.06 86 TYR A CA 1
ATOM 692 C C . TYR A 1 86 ? -6.465 -14.391 -11.727 1 91.06 86 TYR A C 1
ATOM 694 O O . TYR A 1 86 ? -7.621 -14.68 -11.406 1 91.06 86 TYR A O 1
ATOM 702 N N . ARG A 1 87 ? -5.797 -13.445 -11.117 1 92.19 87 ARG A N 1
ATOM 703 C CA . ARG A 1 87 ? -6.375 -12.57 -10.094 1 92.19 87 ARG A CA 1
ATOM 704 C C . ARG A 1 87 ? -5.883 -11.133 -10.258 1 92.19 87 ARG A C 1
ATOM 706 O O . ARG A 1 87 ? -4.695 -10.906 -10.492 1 92.19 87 ARG A O 1
ATOM 713 N N . ARG A 1 88 ? -6.812 -10.172 -10.188 1 90.62 88 ARG A N 1
ATOM 714 C CA . ARG A 1 88 ? -6.5 -8.75 -10.273 1 90.62 88 ARG A CA 1
ATOM 715 C C . ARG A 1 88 ? -7.207 -7.969 -9.172 1 90.62 88 ARG A C 1
ATOM 717 O O . ARG A 1 88 ? -8.414 -7.727 -9.25 1 90.62 88 ARG A O 1
ATOM 724 N N . GLU A 1 89 ? -6.387 -7.605 -8.172 1 91.38 89 GLU A N 1
ATOM 725 C CA . GLU A 1 89 ? -6.988 -6.887 -7.051 1 91.38 89 GLU A CA 1
ATOM 726 C C . GLU A 1 89 ? -6.34 -5.516 -6.871 1 91.38 89 GLU A C 1
ATOM 728 O O . GLU A 1 89 ? -6.914 -4.633 -6.223 1 91.38 89 GLU A O 1
ATOM 733 N N . ARG A 1 90 ? -5.117 -5.328 -7.359 1 92.38 90 ARG A N 1
ATOM 734 C CA . ARG A 1 90 ? -4.391 -4.09 -7.105 1 92.38 90 ARG A CA 1
ATOM 735 C C . ARG A 1 90 ? -5.02 -2.924 -7.863 1 92.38 90 ARG A C 1
ATOM 737 O O . ARG A 1 90 ? -5.52 -3.098 -8.977 1 92.38 90 ARG A O 1
ATOM 744 N N . PHE A 1 91 ? -4.883 -1.87 -7.207 1 87.5 91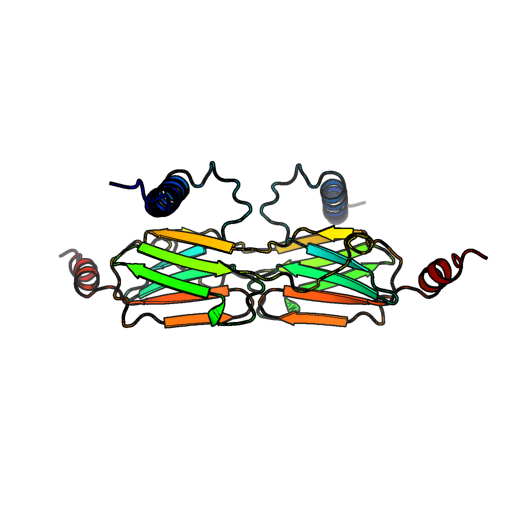 PHE A N 1
ATOM 745 C CA . PHE A 1 91 ? -5.445 -0.665 -7.805 1 87.5 91 PHE A CA 1
ATOM 746 C C . PHE A 1 91 ? -4.52 -0.111 -8.883 1 87.5 91 PHE A C 1
ATOM 748 O O . PHE A 1 91 ? -3.299 -0.084 -8.703 1 87.5 91 PHE A O 1
ATOM 755 N N . SER A 1 92 ? -5.086 0.188 -10.008 1 88.88 92 SER A N 1
ATOM 756 C CA . SER A 1 92 ? -4.414 0.951 -11.055 1 88.88 92 SER A CA 1
ATOM 757 C C . SER A 1 92 ? -5.297 2.086 -11.562 1 88.88 92 SER A C 1
ATOM 759 O O . SER A 1 92 ? -6.516 1.939 -11.648 1 88.88 92 SER A O 1
ATOM 761 N N . GLY A 1 93 ? -4.715 3.262 -11.828 1 90.06 93 GLY A N 1
ATOM 762 C CA . GLY A 1 93 ? -5.465 4.418 -12.297 1 90.06 93 GLY A CA 1
ATOM 763 C C . GLY A 1 93 ? -5.188 5.672 -11.484 1 90.06 93 GLY A C 1
ATOM 764 O O . GLY A 1 93 ? -4.184 5.75 -10.773 1 90.06 93 GLY A O 1
ATOM 765 N N . ARG A 1 94 ? -6.082 6.598 -11.688 1 90.69 94 ARG A N 1
ATOM 766 C CA . ARG A 1 94 ? -5.926 7.879 -11.008 1 90.69 94 ARG A CA 1
ATOM 767 C C . ARG A 1 94 ? -6.527 7.836 -9.609 1 90.69 94 ARG A C 1
ATOM 769 O O . ARG A 1 94 ? -7.566 7.203 -9.391 1 90.69 94 ARG A O 1
ATOM 776 N N . PHE A 1 95 ? -5.914 8.477 -8.703 1 90.62 95 PHE A N 1
ATOM 777 C CA . PHE A 1 95 ? -6.457 8.617 -7.359 1 90.62 95 PHE A CA 1
ATOM 778 C C . PHE A 1 95 ? -6.352 10.062 -6.883 1 90.62 95 PHE A C 1
ATOM 780 O O . PHE A 1 95 ? -5.574 10.844 -7.43 1 90.62 95 PHE A O 1
ATOM 787 N N . GLU A 1 96 ? -7.148 10.406 -5.906 1 92.69 96 GLU A N 1
ATOM 788 C CA . GLU A 1 96 ? -7.109 11.695 -5.227 1 92.69 96 GLU A CA 1
ATOM 789 C C . GLU A 1 96 ? -7.574 11.57 -3.781 1 92.69 96 GLU A C 1
ATOM 791 O O . GLU A 1 96 ? -8.562 10.891 -3.496 1 92.69 96 GLU A O 1
ATOM 796 N N . ARG A 1 97 ? -6.785 12.156 -2.91 1 94.81 97 ARG A N 1
ATOM 797 C CA . ARG A 1 97 ? -7.125 12.188 -1.492 1 94.81 97 ARG A CA 1
ATOM 798 C C . ARG A 1 97 ? -7.062 13.609 -0.939 1 94.81 97 ARG A C 1
ATOM 800 O O . ARG A 1 97 ? -6.051 14.297 -1.095 1 94.81 97 ARG A O 1
ATOM 807 N N . VAL A 1 98 ? -8.156 14.047 -0.336 1 94.31 98 VAL A N 1
ATOM 808 C CA . VAL A 1 98 ? -8.203 15.359 0.294 1 94.31 98 VAL A CA 1
ATOM 809 C C . VAL A 1 98 ? -8.43 15.203 1.797 1 94.31 98 VAL A C 1
ATOM 811 O O . VAL A 1 98 ? -9.328 14.477 2.225 1 94.31 98 VAL A O 1
ATOM 814 N N . VAL A 1 99 ? -7.641 15.914 2.537 1 93.31 99 VAL A N 1
ATOM 815 C CA . VAL A 1 99 ? -7.746 15.805 3.988 1 93.31 99 VAL A CA 1
ATOM 816 C C . VAL A 1 99 ? -7.637 17.188 4.621 1 93.31 99 VAL A C 1
ATOM 818 O O . VAL A 1 99 ? -6.789 17.984 4.227 1 93.31 99 VAL A O 1
ATOM 821 N N . ASN A 1 100 ? -8.516 17.438 5.527 1 94.12 100 ASN A N 1
ATOM 822 C CA . ASN A 1 100 ? -8.359 18.641 6.344 1 94.12 100 ASN A CA 1
ATOM 823 C C . ASN A 1 100 ? -7.309 18.453 7.43 1 94.12 100 ASN A C 1
ATOM 825 O O . ASN A 1 100 ? -7.25 17.391 8.062 1 94.12 100 ASN A O 1
ATOM 829 N N . LEU A 1 101 ? -6.609 19.484 7.586 1 94.88 101 LEU A N 1
ATOM 830 C CA . LEU A 1 101 ? -5.543 19.422 8.578 1 94.88 101 LEU A CA 1
ATOM 831 C C . LEU A 1 101 ? -5.988 20.062 9.891 1 94.88 101 LEU A C 1
ATOM 833 O O . LEU A 1 101 ? -6.844 20.938 9.898 1 94.88 101 LEU A O 1
ATOM 837 N N . PRO A 1 102 ? -5.398 19.609 10.969 1 93.31 102 PRO A N 1
ATOM 838 C CA . PRO A 1 102 ? -5.816 20.109 12.281 1 93.31 102 PRO A CA 1
ATOM 839 C C . PRO A 1 102 ? -5.32 21.516 12.57 1 93.31 102 PRO A C 1
ATOM 841 O O . PRO A 1 102 ? -5.777 22.156 13.523 1 93.31 102 PRO A O 1
ATOM 844 N N . SER A 1 103 ? -4.32 22.016 11.828 1 93.12 103 SER A N 1
ATOM 845 C CA . SER A 1 103 ? -3.744 23.344 11.961 1 93.12 103 SER A CA 1
ATOM 846 C C . SER A 1 103 ? -3.367 23.922 10.602 1 93.12 103 SER A C 1
ATOM 848 O O . SER A 1 103 ? -3.191 23.188 9.633 1 93.12 103 SER A O 1
ATOM 850 N N . SER A 1 104 ? -3.262 25.203 10.656 1 94.31 104 SER A N 1
ATOM 851 C CA . SER A 1 104 ? -2.736 25.844 9.453 1 94.31 104 SER A CA 1
ATOM 852 C C . SER A 1 104 ? -1.247 25.562 9.281 1 94.31 104 SER A C 1
ATOM 854 O O . SER A 1 104 ? -0.494 25.547 10.258 1 94.31 104 SER A O 1
ATOM 856 N N . VAL A 1 105 ? -0.892 25.406 7.992 1 95.88 105 VAL A N 1
ATOM 857 C CA . VAL A 1 105 ? 0.5 25.062 7.723 1 95.88 105 VAL A CA 1
ATOM 858 C C . VAL A 1 105 ? 1.051 25.953 6.621 1 95.88 105 VAL A C 1
ATOM 860 O O . VAL A 1 105 ? 0.289 26.625 5.914 1 95.88 105 VAL A O 1
ATOM 863 N N . THR A 1 106 ? 2.387 26 6.598 1 92.38 106 THR A N 1
ATOM 864 C CA . THR A 1 106 ? 3.064 26.734 5.539 1 92.38 106 THR A CA 1
ATOM 865 C C . THR A 1 106 ? 3.521 25.797 4.43 1 92.38 106 THR A C 1
ATOM 867 O O . THR A 1 106 ? 4.355 24.922 4.66 1 92.38 106 THR A O 1
ATOM 870 N N . ALA A 1 107 ? 3.096 26.016 3.203 1 91.81 107 ALA A N 1
ATOM 871 C CA . ALA A 1 107 ? 3.367 25.125 2.072 1 91.81 107 ALA A CA 1
ATOM 872 C C . ALA A 1 107 ? 4.824 25.234 1.633 1 91.81 107 ALA A C 1
ATOM 874 O O . ALA A 1 107 ? 5.43 24.234 1.231 1 91.81 107 ALA A O 1
ATOM 875 N N . GLU A 1 108 ? 5.391 26.344 1.607 1 90.31 108 GLU A N 1
ATOM 876 C CA . GLU A 1 108 ? 6.723 26.625 1.079 1 90.31 108 GLU A CA 1
ATOM 877 C C . GLU A 1 108 ? 7.781 25.781 1.78 1 90.31 108 GLU A C 1
ATOM 879 O O . GLU A 1 108 ? 8.727 25.312 1.146 1 90.31 108 GLU A O 1
ATOM 884 N N . ASP A 1 109 ? 7.594 25.422 3.043 1 90.12 109 ASP A N 1
ATOM 885 C CA . ASP A 1 109 ? 8.625 24.719 3.789 1 90.12 109 ASP A CA 1
ATOM 886 C C . ASP A 1 109 ? 8.234 23.25 4.027 1 90.12 109 ASP A C 1
ATOM 888 O O . ASP A 1 109 ? 8.875 22.547 4.805 1 90.12 109 ASP A O 1
ATOM 892 N N . ALA A 1 110 ? 7.293 22.844 3.316 1 96.25 110 ALA A N 1
ATOM 893 C CA . ALA A 1 110 ? 6.855 21.453 3.471 1 96.25 110 ALA A CA 1
ATOM 894 C C . ALA A 1 110 ? 7.809 20.5 2.764 1 96.25 110 ALA A C 1
ATOM 896 O O . ALA A 1 110 ? 8.367 20.828 1.715 1 96.25 110 ALA A O 1
ATOM 897 N N . LYS A 1 111 ? 8.031 19.344 3.377 1 97.25 111 LYS A N 1
ATOM 898 C CA . LYS A 1 111 ? 8.883 18.297 2.809 1 97.25 111 LYS A CA 1
ATOM 899 C C . LYS A 1 111 ? 8.125 16.984 2.654 1 97.25 111 LYS A C 1
ATOM 901 O O . LYS A 1 111 ? 7.344 16.609 3.531 1 97.25 111 LYS A O 1
ATOM 906 N N . ALA A 1 112 ? 8.383 16.328 1.541 1 97.19 112 ALA A N 1
ATOM 907 C CA . ALA A 1 112 ? 7.734 15.047 1.284 1 97.19 112 ALA A CA 1
ATOM 908 C C . ALA A 1 112 ? 8.766 13.969 0.965 1 97.19 112 ALA A C 1
ATOM 910 O O . ALA A 1 112 ? 9.781 14.242 0.322 1 97.19 112 ALA A O 1
ATOM 911 N N . SER A 1 113 ? 8.562 12.781 1.437 1 96.94 113 SER A N 1
ATOM 912 C CA . SER A 1 113 ? 9.375 11.609 1.123 1 96.94 113 SER A CA 1
ATOM 913 C C . SER A 1 113 ? 8.508 10.391 0.819 1 96.94 113 SER A C 1
ATOM 915 O O . SER A 1 113 ? 7.363 10.312 1.279 1 96.94 113 SER A O 1
ATOM 917 N N . TYR A 1 114 ? 9 9.531 -0.046 1 96.06 114 TYR A N 1
ATOM 918 C CA . TYR A 1 114 ? 8.305 8.305 -0.426 1 96.06 114 TYR A CA 1
ATOM 919 C C . TYR A 1 114 ? 9.203 7.086 -0.219 1 96.06 114 TYR A C 1
ATOM 921 O O . TYR A 1 114 ? 10.266 6.977 -0.838 1 96.06 114 TYR A O 1
ATOM 929 N N . LYS A 1 115 ? 8.789 6.223 0.655 1 94.88 115 LYS A N 1
ATOM 930 C CA . LYS A 1 115 ? 9.547 5.016 0.963 1 94.88 115 LYS A CA 1
ATOM 931 C C . LYS A 1 115 ? 8.617 3.846 1.273 1 94.88 115 LYS A C 1
ATOM 933 O O . LYS A 1 115 ? 7.656 3.994 2.029 1 94.88 115 LYS A O 1
ATOM 938 N N . ASN A 1 116 ? 8.852 2.717 0.642 1 94.69 116 ASN A N 1
ATOM 939 C CA . ASN A 1 116 ? 8.141 1.477 0.936 1 94.69 116 ASN A CA 1
ATOM 940 C C . ASN A 1 116 ? 6.637 1.636 0.749 1 94.69 116 ASN A C 1
ATOM 942 O O . ASN A 1 116 ? 5.848 1.092 1.525 1 94.69 116 ASN A O 1
ATOM 946 N N . GLY A 1 117 ? 6.297 2.445 -0.165 1 95.94 117 GLY A N 1
ATOM 947 C CA . GLY A 1 117 ? 4.895 2.602 -0.517 1 95.94 117 GLY A CA 1
ATOM 948 C C . GLY A 1 117 ? 4.176 3.623 0.342 1 95.94 117 GLY A C 1
ATOM 949 O O . GLY A 1 117 ? 2.949 3.742 0.28 1 95.94 117 GLY A O 1
ATOM 950 N N . ILE A 1 118 ? 4.953 4.312 1.185 1 96.31 118 ILE A N 1
ATO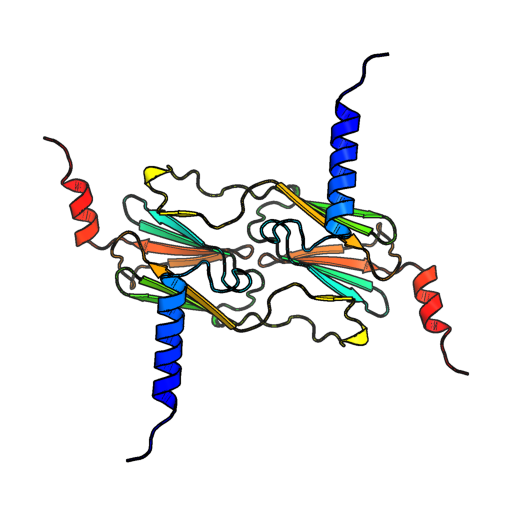M 951 C CA . ILE A 1 118 ? 4.363 5.312 2.07 1 96.31 118 ILE A CA 1
ATOM 952 C C . ILE A 1 118 ? 4.863 6.703 1.681 1 96.31 118 ILE A C 1
ATOM 954 O O . ILE A 1 118 ? 6.07 6.934 1.598 1 96.31 118 ILE A O 1
ATOM 958 N N . LEU A 1 119 ? 3.928 7.605 1.407 1 97.06 119 LEU A N 1
ATOM 959 C CA . LEU A 1 119 ? 4.223 9.023 1.228 1 97.06 119 LEU A CA 1
ATOM 960 C C . LEU A 1 119 ? 4.109 9.773 2.551 1 97.06 119 LEU A C 1
ATOM 962 O O . LEU A 1 119 ? 3.045 9.781 3.176 1 97.06 119 LEU A O 1
ATOM 966 N N . GLU A 1 120 ? 5.172 10.336 2.947 1 97.12 120 GLU A N 1
ATOM 967 C CA . GLU A 1 120 ? 5.148 11.141 4.168 1 97.12 120 GLU A CA 1
ATOM 968 C C . GLU A 1 120 ? 5.344 12.617 3.855 1 97.12 120 GLU A C 1
ATOM 970 O O . GLU A 1 120 ? 6.301 13 3.176 1 97.12 120 GLU A O 1
ATOM 975 N N . ILE A 1 121 ? 4.445 13.414 4.312 1 97.94 121 ILE A N 1
ATOM 976 C CA . ILE A 1 121 ? 4.508 14.859 4.129 1 97.94 121 ILE A CA 1
ATOM 977 C C . ILE A 1 121 ? 4.605 15.555 5.488 1 97.94 121 ILE A C 1
ATOM 979 O O . ILE A 1 121 ? 3.74 15.367 6.348 1 97.94 121 ILE A O 1
ATOM 983 N N . ARG A 1 122 ? 5.641 16.281 5.648 1 97.62 122 ARG A N 1
ATOM 984 C CA . ARG A 1 122 ? 5.852 17.094 6.852 1 97.62 122 ARG A CA 1
ATOM 985 C C . ARG A 1 122 ? 5.648 18.578 6.559 1 97.62 122 ARG A C 1
ATOM 987 O O . ARG A 1 122 ? 6.371 19.156 5.75 1 97.62 122 ARG A O 1
ATOM 994 N N . MET A 1 123 ? 4.715 19.125 7.277 1 97.62 123 MET A N 1
ATOM 995 C CA . MET A 1 123 ? 4.305 20.5 7 1 97.62 123 MET A CA 1
ATOM 996 C C . MET A 1 123 ? 4.469 21.375 8.242 1 97.62 123 MET A C 1
ATOM 998 O O . MET A 1 123 ? 3.791 21.172 9.25 1 97.62 123 MET A O 1
ATOM 1002 N N . PRO A 1 124 ? 5.312 22.406 8.156 1 96.69 124 PRO A N 1
ATOM 1003 C CA . PRO A 1 124 ? 5.441 23.297 9.312 1 96.69 124 PRO A CA 1
ATOM 1004 C C . PRO A 1 124 ? 4.152 24.062 9.625 1 96.69 124 PRO A C 1
ATOM 1006 O O . PRO A 1 124 ? 3.471 24.516 8.703 1 96.69 124 PRO A O 1
ATOM 1009 N N . LYS A 1 125 ? 3.869 24.062 10.898 1 94.75 125 LYS A N 1
ATOM 1010 C CA . LYS A 1 125 ? 2.723 24.875 11.305 1 94.75 125 LYS A CA 1
ATOM 1011 C C . LYS A 1 125 ? 2.975 26.359 11.047 1 94.75 125 LYS A C 1
ATOM 1013 O O . LYS A 1 125 ? 4.105 26.828 11.172 1 94.75 125 LYS A O 1
ATOM 1018 N N . SER A 1 126 ? 1.915 27.031 10.719 1 91.19 126 SER A N 1
ATOM 1019 C CA . SER A 1 126 ? 2.053 28.469 10.523 1 91.19 126 SER A CA 1
ATOM 1020 C C . SER A 1 126 ? 2.412 29.172 11.828 1 91.19 126 SER A C 1
ATOM 1022 O O . SER A 1 126 ? 2.115 28.656 12.914 1 91.19 126 SER A O 1
ATOM 1024 N N . LEU A 1 127 ? 3.002 30.375 11.734 1 80.12 127 LEU A N 1
ATOM 1025 C CA . LEU A 1 127 ? 3.4 31.156 12.898 1 80.12 127 LEU A CA 1
ATOM 1026 C C . LEU A 1 127 ? 2.201 31.438 13.805 1 80.12 127 LEU A C 1
ATOM 1028 O O . LEU A 1 127 ? 2.318 31.391 15.031 1 80.12 127 LEU A O 1
ATOM 1032 N N . MET A 1 128 ? 1.083 31.688 13.219 1 72.31 128 MET A N 1
ATOM 1033 C CA . MET A 1 128 ? -0.122 31.984 13.992 1 72.31 128 MET A CA 1
ATOM 1034 C C . MET A 1 128 ? -0.558 30.766 14.797 1 72.31 128 MET A C 1
ATOM 1036 O O . MET A 1 128 ? -0.956 30.891 15.961 1 72.31 128 MET A O 1
ATOM 1040 N N . ASP A 1 129 ? -0.427 29.641 14.211 1 69.25 129 ASP A N 1
ATOM 1041 C CA . ASP A 1 129 ? -0.86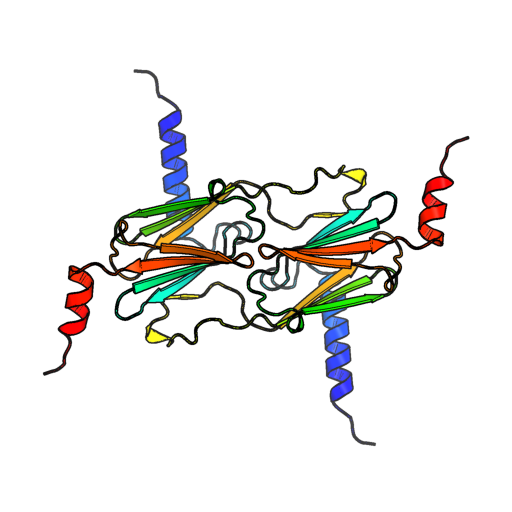8 28.422 14.883 1 69.25 129 ASP A CA 1
ATOM 1042 C C . ASP A 1 129 ? 0.172 27.938 15.891 1 69.25 129 ASP A C 1
ATOM 1044 O O . ASP A 1 129 ? -0.172 27.312 16.891 1 69.25 129 ASP A O 1
ATOM 1048 N N . ARG A 1 130 ? 1.313 28.266 15.656 1 66.88 130 ARG A N 1
ATOM 1049 C CA . ARG A 1 130 ? 2.352 27.922 16.625 1 66.88 130 ARG A CA 1
ATOM 1050 C C . ARG A 1 130 ? 2.195 28.719 17.906 1 66.88 130 ARG A C 1
ATOM 1052 O O . ARG A 1 130 ? 2.465 28.203 19 1 66.88 130 ARG A O 1
ATOM 1059 N N . ARG A 1 131 ? 1.777 29.953 17.781 1 58.25 131 ARG A N 1
ATOM 1060 C CA . ARG A 1 131 ? 1.625 30.844 18.922 1 58.25 131 ARG A CA 1
ATOM 1061 C C . ARG A 1 131 ? 0.414 30.453 19.766 1 58.25 131 ARG A C 1
ATOM 1063 O O . ARG A 1 131 ? 0.429 30.594 20.984 1 58.25 131 ARG A O 1
ATOM 1070 N N . LYS A 1 132 ? -0.549 30.031 19.141 1 54.06 132 LYS A N 1
ATOM 1071 C CA . LYS A 1 132 ? -1.758 29.688 19.891 1 54.06 132 LYS A CA 1
ATOM 1072 C C . LYS A 1 132 ? -1.48 28.594 20.906 1 54.06 132 LYS A C 1
ATOM 1074 O O . LYS A 1 132 ? -2.051 28.594 22 1 54.06 132 LYS A O 1
ATOM 1079 N N . LYS A 1 133 ? -0.672 27.688 20.625 1 54.69 133 LYS A N 1
ATOM 1080 C CA . LYS A 1 133 ? -0.424 26.609 21.594 1 54.69 133 LYS A CA 1
ATOM 1081 C C . LYS A 1 133 ? 0.399 27.125 22.781 1 54.69 133 LYS A C 1
ATOM 1083 O O . LYS A 1 133 ? 0.246 26.641 23.891 1 54.69 133 LYS A O 1
ATOM 1088 N N . VAL A 1 134 ? 1.26 28.094 22.594 1 50.03 134 VAL A N 1
ATOM 1089 C CA . VAL A 1 134 ? 2.086 28.625 23.672 1 50.03 134 VAL A CA 1
ATOM 1090 C C . VAL A 1 134 ? 1.204 29.328 24.703 1 50.03 134 VAL A C 1
ATOM 1092 O O . VAL A 1 134 ? 1.486 29.297 25.906 1 50.03 134 VAL A O 1
ATOM 1095 N N . ASP A 1 135 ? 0.179 29.875 24.141 1 47.19 135 ASP A N 1
ATOM 1096 C CA . ASP A 1 135 ? -0.442 30.781 25.109 1 47.19 135 ASP A CA 1
ATOM 1097 C C . ASP A 1 135 ? -1.219 30 26.172 1 47.19 135 ASP A C 1
ATOM 1099 O O . ASP A 1 135 ? -1.778 30.594 27.094 1 47.19 135 ASP A O 1
ATOM 1103 N N . ILE A 1 136 ? -1.371 28.703 25.875 1 40.69 136 ILE A N 1
ATOM 1104 C CA . ILE A 1 136 ? -2.295 28.203 26.891 1 40.69 136 ILE A CA 1
ATOM 1105 C C . ILE A 1 136 ? -1.518 27.812 28.141 1 40.69 136 ILE A C 1
ATOM 1107 O O . ILE A 1 136 ? -1.032 26.688 28.234 1 40.69 136 ILE A O 1
ATOM 1111 N N . ASP A 1 137 ? -0.307 28.312 28.266 1 41.44 137 ASP A N 1
ATOM 1112 C CA . ASP A 1 137 ? 0.208 28.094 29.609 1 41.44 137 ASP A CA 1
ATOM 1113 C C . ASP A 1 137 ? -0.738 28.688 30.656 1 41.44 137 ASP A C 1
ATOM 1115 O O . ASP A 1 137 ? -1.19 29.812 30.531 1 41.44 137 ASP A O 1
ATOM 1119 N N . PHE A 1 138 ? -1.532 27.75 31.25 1 33 138 PHE A N 1
ATOM 1120 C CA . PHE A 1 138 ? -2.25 28.203 32.438 1 33 138 PHE A CA 1
ATOM 1121 C C . PHE A 1 138 ? -1.319 28.969 33.375 1 33 138 PHE A C 1
ATOM 1123 O O . PHE A 1 138 ? -0.208 28.516 33.656 1 33 138 PHE A O 1
ATOM 1130 N N . LEU A 1 139 ? -1.429 30.25 33.312 1 32.41 139 LEU A N 1
ATOM 1131 C CA . LEU A 1 139 ? -1.014 30.922 34.562 1 32.41 139 LEU A CA 1
ATOM 1132 C C . LEU A 1 139 ? -1.639 30.266 35.781 1 32.41 139 LEU A C 1
ATOM 1134 O O . LEU A 1 139 ? -2.791 29.828 35.719 1 32.41 139 LEU A O 1
ATOM 1138 N N . MET B 1 1 ? -6.539 -36.688 29.234 1 30.7 1 MET B N 1
ATOM 1139 C CA . MET B 1 1 ? -5.539 -36.125 28.328 1 30.7 1 MET B CA 1
ATOM 1140 C C . MET B 1 1 ? -5.816 -34.656 28.094 1 30.7 1 MET B C 1
ATOM 1142 O O . MET B 1 1 ? -6.953 -34.25 27.828 1 30.7 1 MET B O 1
ATOM 1146 N N . PRO B 1 2 ? -4.992 -33.656 28.531 1 40.25 2 PRO B N 1
ATOM 1147 C CA . PRO B 1 2 ? -5.348 -32.25 28.609 1 40.25 2 PRO B CA 1
ATOM 1148 C C . PRO B 1 2 ? -5.52 -31.594 27.234 1 40.25 2 PRO B C 1
ATOM 1150 O O . PRO B 1 2 ? -4.867 -32 26.281 1 40.25 2 PRO B O 1
ATOM 1153 N N . PHE B 1 3 ? -6.762 -31.141 26.859 1 39.78 3 PHE B N 1
ATOM 1154 C CA . PHE B 1 3 ? -7.172 -30.344 25.703 1 39.78 3 PHE B CA 1
ATOM 1155 C C . PHE B 1 3 ? -6.195 -29.203 25.469 1 39.78 3 PHE B C 1
ATOM 1157 O O . PHE B 1 3 ? -6.098 -28.281 26.281 1 39.78 3 PHE B O 1
ATOM 1164 N N . ILE B 1 4 ? -5.117 -29.531 24.891 1 44.19 4 ILE B N 1
ATOM 1165 C CA . ILE B 1 4 ? -4.129 -28.484 24.594 1 44.19 4 ILE B CA 1
ATOM 1166 C C . ILE B 1 4 ? -4.754 -27.406 23.719 1 44.19 4 ILE B C 1
ATOM 1168 O O . ILE B 1 4 ? -5.125 -27.656 22.578 1 44.19 4 ILE B O 1
ATOM 1172 N N . PRO B 1 5 ? -5.191 -26.344 24.219 1 48.06 5 PRO B N 1
ATOM 1173 C CA . PRO B 1 5 ? -5.902 -25.219 23.609 1 48.06 5 PRO B CA 1
ATOM 1174 C C . PRO B 1 5 ? -5.18 -24.656 22.391 1 48.06 5 PRO B C 1
ATOM 1176 O O . PRO B 1 5 ? -5.73 -23.812 21.672 1 48.06 5 PRO B O 1
ATOM 1179 N N . GLY B 1 6 ? -3.975 -25.062 22.188 1 50.53 6 GLY B N 1
ATOM 1180 C CA . GLY B 1 6 ? -3.195 -24.516 21.094 1 50.53 6 GLY B CA 1
ATOM 1181 C C . GLY B 1 6 ? -3.697 -24.969 19.734 1 50.53 6 GLY B C 1
ATOM 1182 O O . GLY B 1 6 ? -3.441 -24.297 18.719 1 50.53 6 GLY B O 1
ATOM 1183 N N . ASP B 1 7 ? -4.172 -26.219 19.672 1 51.59 7 ASP B N 1
ATOM 1184 C CA . ASP B 1 7 ? -4.582 -26.781 18.391 1 51.59 7 ASP B CA 1
ATOM 1185 C C . ASP B 1 7 ? -5.844 -26.109 17.859 1 51.59 7 ASP B C 1
ATOM 1187 O O . ASP B 1 7 ? -6.039 -26.016 16.641 1 51.59 7 ASP B O 1
ATOM 1191 N N . ARG B 1 8 ? -6.691 -25.688 18.75 1 51.06 8 ARG B N 1
ATOM 1192 C CA . ARG B 1 8 ? -7.938 -25.047 18.328 1 51.06 8 ARG B CA 1
ATOM 1193 C C . ARG B 1 8 ? -7.664 -23.734 17.625 1 51.06 8 ARG B C 1
ATOM 1195 O O . ARG B 1 8 ? -8.352 -23.375 16.656 1 51.06 8 ARG B O 1
ATOM 1202 N N . PHE B 1 9 ? -6.594 -22.984 18.125 1 52.97 9 PHE B N 1
ATOM 1203 C CA . PHE B 1 9 ? -6.27 -21.688 17.531 1 52.97 9 PHE B CA 1
ATOM 1204 C C . PHE B 1 9 ? -5.676 -21.859 16.141 1 52.97 9 PHE B C 1
ATOM 1206 O O . PHE B 1 9 ? -5.891 -21.016 15.258 1 52.97 9 PHE B O 1
ATOM 1213 N N . ARG B 1 10 ? -4.93 -22.969 15.961 1 55.41 10 ARG B N 1
ATOM 1214 C CA . ARG B 1 10 ? -4.387 -23.297 14.648 1 55.41 10 ARG B CA 1
ATOM 1215 C C . ARG B 1 10 ? -5.496 -23.688 13.68 1 55.41 10 ARG B C 1
ATOM 1217 O O . ARG B 1 10 ? -5.469 -23.312 12.508 1 55.41 10 ARG B O 1
ATOM 1224 N N . ASN B 1 11 ? -6.379 -24.375 14.219 1 58.47 11 ASN B N 1
ATOM 1225 C CA . ASN B 1 11 ? -7.496 -24.797 13.383 1 58.47 11 ASN B CA 1
ATOM 1226 C C . ASN B 1 11 ? -8.422 -23.641 13.047 1 58.47 11 ASN B C 1
ATOM 1228 O O . ASN B 1 11 ? -8.93 -23.547 11.922 1 58.47 11 ASN B O 1
ATOM 1232 N N . LEU B 1 12 ? -8.664 -22.828 13.969 1 59.03 12 LEU B N 1
ATOM 1233 C CA . LEU B 1 12 ? -9.5 -21.656 13.719 1 59.03 12 LEU B CA 1
ATOM 1234 C C . LEU B 1 12 ? -8.836 -20.719 12.719 1 59.03 12 LEU B C 1
ATOM 1236 O O . LEU B 1 12 ? -9.508 -20.156 11.852 1 59.03 12 LEU B O 1
ATOM 1240 N N . ASP B 1 13 ? -7.465 -20.703 12.836 1 59 13 ASP B N 1
ATOM 1241 C CA . ASP B 1 13 ? -6.707 -19.906 11.875 1 59 13 ASP B CA 1
ATOM 1242 C C . ASP B 1 13 ? -6.824 -20.484 10.469 1 59 13 ASP B C 1
ATOM 1244 O O . ASP B 1 13 ? -6.949 -19.75 9.492 1 59 13 ASP B O 1
ATOM 1248 N N . THR B 1 14 ? -6.785 -21.781 10.461 1 61.09 14 THR B N 1
ATOM 1249 C CA . THR B 1 14 ? -6.953 -22.469 9.18 1 61.09 14 THR B CA 1
ATOM 1250 C C . THR B 1 14 ? -8.375 -22.281 8.656 1 61.09 14 THR B C 1
ATOM 1252 O O . THR B 1 14 ? -8.578 -22.031 7.465 1 61.09 14 THR B O 1
ATOM 1255 N N . LEU B 1 15 ? -9.32 -22.484 9.492 1 59.5 15 LEU B N 1
ATOM 1256 C CA . LEU B 1 15 ? -10.719 -22.312 9.102 1 59.5 15 LEU B CA 1
ATOM 1257 C C . LEU B 1 15 ? -10.992 -20.875 8.664 1 59.5 15 LEU B C 1
ATOM 1259 O O . LEU B 1 15 ? -11.688 -20.641 7.672 1 59.5 15 LEU B O 1
ATOM 1263 N N . LYS B 1 16 ? -10.516 -19.984 9.414 1 60.09 16 LYS B N 1
ATOM 1264 C CA . LYS B 1 16 ? -10.664 -18.578 9.047 1 60.09 16 LYS B CA 1
ATOM 1265 C C . LYS B 1 16 ? -10.008 -18.297 7.695 1 60.09 16 LYS B C 1
ATOM 1267 O O . LYS B 1 16 ? -10.586 -17.594 6.859 1 60.09 16 LYS B O 1
ATOM 1272 N N . ARG B 1 17 ? -8.906 -19.047 7.555 1 59.81 17 ARG B N 1
ATOM 1273 C CA . ARG B 1 17 ? -8.188 -18.891 6.293 1 59.81 17 ARG B CA 1
ATOM 1274 C C . ARG B 1 17 ? -9.008 -19.438 5.129 1 59.81 17 ARG B C 1
ATOM 1276 O O . ARG B 1 17 ? -9.102 -18.812 4.074 1 59.81 17 ARG B O 1
ATOM 1283 N N . GLU B 1 18 ? -9.469 -20.562 5.391 1 57.69 18 GLU B N 1
ATOM 1284 C CA . GLU B 1 18 ? -10.273 -21.203 4.363 1 57.69 18 GLU B CA 1
ATOM 1285 C C . GLU B 1 18 ? -11.555 -20.422 4.09 1 57.69 18 GLU B C 1
ATOM 1287 O O . GLU B 1 18 ? -11.977 -20.297 2.938 1 57.69 18 GLU B O 1
ATOM 1292 N N . PHE B 1 19 ? -12.133 -20.047 5.094 1 58.72 19 PHE B N 1
ATOM 1293 C CA . PHE B 1 19 ? -13.352 -19.266 4.953 1 58.72 19 PHE B CA 1
ATOM 1294 C C . PHE B 1 19 ? -13.086 -17.953 4.215 1 58.72 19 PHE B C 1
ATOM 1296 O O . PHE B 1 19 ? -13.859 -17.547 3.344 1 58.72 19 PHE B O 1
ATOM 1303 N N . MET B 1 20 ? -11.977 -17.328 4.488 1 58.75 20 MET B N 1
ATOM 1304 C CA . MET B 1 20 ? -11.586 -16.078 3.826 1 58.75 20 MET B CA 1
ATOM 1305 C C . MET B 1 20 ? -11.344 -16.297 2.338 1 58.75 20 MET B C 1
ATOM 1307 O O . MET B 1 20 ? -11.672 -15.453 1.514 1 58.75 20 MET B O 1
ATOM 1311 N N . ASN B 1 21 ? -10.805 -17.438 2.105 1 59.25 21 ASN B N 1
ATOM 1312 C CA . ASN B 1 21 ? -10.562 -17.781 0.708 1 59.25 21 ASN B CA 1
ATOM 1313 C C . ASN B 1 21 ? -11.867 -18.094 -0.02 1 59.25 21 ASN B C 1
ATOM 1315 O O . ASN B 1 21 ? -11.992 -17.844 -1.22 1 59.25 21 ASN B O 1
ATOM 1319 N N . MET B 1 22 ? -12.664 -18.734 0.662 1 54.47 22 MET B N 1
ATOM 1320 C CA . MET B 1 22 ? -13.922 -19.188 0.062 1 54.47 22 MET B CA 1
ATOM 1321 C C . MET B 1 22 ? -14.922 -18.031 0.001 1 54.47 22 MET B C 1
ATOM 1323 O O . MET B 1 22 ? -15.703 -17.938 -0.948 1 54.47 22 MET B O 1
ATOM 1327 N N . PHE B 1 23 ? -14.922 -17.234 1.078 1 54.44 23 PHE B N 1
ATOM 1328 C CA . PHE B 1 23 ? -15.883 -16.125 1.096 1 54.44 23 PHE B CA 1
ATOM 1329 C C . PHE B 1 23 ? -15.164 -14.789 1.239 1 54.44 23 PHE B C 1
ATOM 1331 O O . PHE B 1 23 ? -15.359 -14.078 2.227 1 54.44 23 PHE B O 1
ATOM 1338 N N . PRO B 1 24 ? -14.328 -14.516 0.285 1 51.53 24 PRO B N 1
ATOM 1339 C CA . PRO B 1 24 ? -13.539 -13.281 0.371 1 51.53 24 PRO B CA 1
ATOM 1340 C C . PRO B 1 24 ? -14.406 -12.047 0.625 1 51.53 24 PRO B C 1
ATOM 1342 O O . PRO B 1 24 ? -13.945 -11.078 1.238 1 51.53 24 PRO B O 1
ATOM 1345 N N . ASP B 1 25 ? -15.633 -12.195 0.251 1 50 25 ASP B N 1
ATOM 1346 C CA . ASP B 1 25 ? -16.5 -11.023 0.257 1 50 25 ASP B CA 1
ATOM 1347 C C . ASP B 1 25 ? -17.031 -10.742 1.66 1 50 25 ASP B C 1
ATOM 1349 O O . ASP B 1 25 ? -17.625 -9.688 1.904 1 50 25 ASP B O 1
ATOM 1353 N N . LEU B 1 26 ? -17.078 -11.758 2.527 1 50.56 26 LEU B N 1
ATOM 1354 C CA . LEU B 1 26 ? -17.734 -11.523 3.807 1 50.56 26 LEU B CA 1
ATOM 1355 C C . LEU B 1 26 ? -16.766 -10.898 4.809 1 50.56 26 LEU B C 1
ATOM 1357 O O . LEU B 1 26 ? -17.188 -10.391 5.852 1 50.56 26 LEU B O 1
ATOM 1361 N N . ILE B 1 27 ? -15.469 -11.234 4.828 1 49.38 27 ILE B N 1
ATOM 1362 C CA . ILE B 1 27 ? -14.508 -10.617 5.734 1 49.38 27 ILE B CA 1
ATOM 1363 C C . ILE B 1 27 ? -14.281 -9.164 5.332 1 49.38 27 ILE B C 1
ATOM 1365 O O . ILE B 1 27 ? -14.047 -8.867 4.16 1 49.38 27 ILE B O 1
ATOM 1369 N N . PRO B 1 28 ? -14.578 -8.32 6.125 1 47.62 28 PRO B N 1
ATOM 1370 C CA . PRO B 1 28 ? -14.328 -6.926 5.762 1 47.62 28 PRO B CA 1
ATOM 1371 C 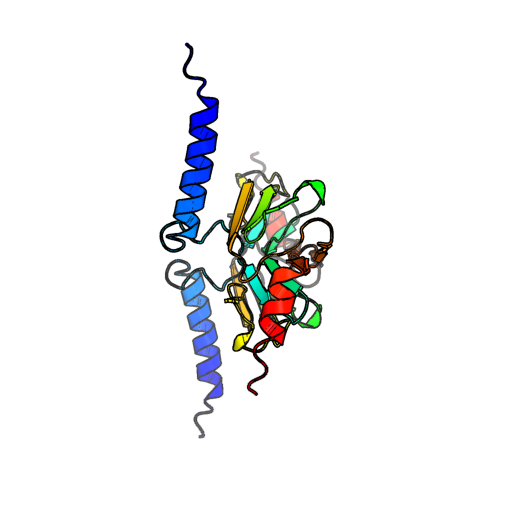C . PRO B 1 28 ? -12.977 -6.73 5.07 1 47.62 28 PRO B C 1
ATOM 1373 O O . PRO B 1 28 ? -11.969 -7.301 5.496 1 47.62 28 PRO B O 1
ATOM 1376 N N . GLU B 1 29 ? -12.906 -6.613 3.717 1 50.53 29 GLU B N 1
ATOM 1377 C CA . GLU B 1 29 ? -11.891 -6.277 2.719 1 50.53 29 GLU B CA 1
ATOM 1378 C C . GLU B 1 29 ? -10.789 -5.418 3.324 1 50.53 29 GLU B C 1
ATOM 1380 O O . GLU B 1 29 ? -9.68 -5.355 2.785 1 50.53 29 GLU B O 1
ATOM 1385 N N . SER B 1 30 ? -10.984 -4.973 4.562 1 56.12 30 SER B N 1
ATOM 1386 C CA . SER B 1 30 ? -10.219 -3.787 4.934 1 56.12 30 SER B CA 1
ATOM 1387 C C . SER B 1 30 ? -8.812 -4.156 5.387 1 56.12 30 SER B C 1
ATOM 1389 O O . SER B 1 30 ? -7.891 -3.342 5.297 1 56.12 30 SER B O 1
ATOM 1391 N N . SER B 1 31 ? -8.508 -5.566 5.695 1 67.06 31 SER B N 1
ATOM 1392 C CA . SER B 1 31 ? -7.18 -5.773 6.262 1 67.06 31 SER B CA 1
ATOM 1393 C C . SER B 1 31 ? -6.34 -6.695 5.383 1 67.06 31 SER B C 1
ATOM 1395 O O . SER B 1 31 ? -5.145 -6.871 5.625 1 67.06 31 SER B O 1
ATOM 1397 N N . SER B 1 32 ? -6.949 -7.199 4.387 1 84.69 32 SER B N 1
ATOM 1398 C CA . SER B 1 32 ? -6.133 -8.109 3.59 1 84.69 32 SER B CA 1
ATOM 1399 C C . SER B 1 32 ? -5.484 -7.383 2.416 1 84.69 32 SER B C 1
ATOM 1401 O O . SER B 1 32 ? -6.148 -6.637 1.694 1 84.69 32 SER B O 1
ATOM 1403 N N . PRO B 1 33 ? -4.188 -7.715 2.213 1 93.81 33 PRO B N 1
ATOM 1404 C CA . PRO B 1 33 ? -3.5 -6.996 1.134 1 93.81 33 PRO B CA 1
ATOM 1405 C C . PRO B 1 33 ? -4.031 -7.363 -0.25 1 93.81 33 PRO B C 1
ATOM 1407 O O . PRO B 1 33 ? -4.359 -8.523 -0.501 1 93.81 33 PRO B O 1
ATOM 1410 N N . ARG B 1 34 ? -4.23 -6.391 -1.1 1 92.44 34 ARG B N 1
ATOM 1411 C CA . ARG B 1 34 ? -4.613 -6.621 -2.488 1 92.44 34 ARG B CA 1
ATOM 1412 C C . ARG B 1 34 ? -3.502 -7.332 -3.252 1 92.44 34 ARG B C 1
ATOM 1414 O O . ARG B 1 34 ? -2.324 -7.012 -3.088 1 92.44 34 ARG B O 1
ATOM 1421 N N . ILE B 1 35 ? -3.873 -8.312 -4.129 1 95 35 ILE B N 1
ATOM 1422 C CA . ILE B 1 35 ? -2.863 -9.125 -4.797 1 95 35 ILE B CA 1
ATOM 1423 C C . ILE B 1 35 ? -3.266 -9.352 -6.254 1 95 35 ILE B C 1
ATOM 1425 O O . ILE B 1 35 ? -4.441 -9.57 -6.551 1 95 35 ILE B O 1
ATOM 1429 N N . ASP B 1 36 ? -2.314 -9.195 -7.168 1 94.62 36 ASP B N 1
ATOM 1430 C CA . ASP B 1 36 ? -2.436 -9.664 -8.547 1 94.62 36 ASP B CA 1
ATOM 1431 C C . ASP B 1 36 ? -1.699 -10.984 -8.742 1 94.62 36 ASP B C 1
ATOM 1433 O O . ASP B 1 36 ? -0.609 -11.18 -8.203 1 94.62 36 ASP B O 1
ATOM 1437 N N . VAL B 1 37 ? -2.27 -11.891 -9.469 1 95.88 37 VAL B N 1
ATOM 1438 C CA . VAL B 1 37 ? -1.606 -13.141 -9.836 1 95.88 37 VAL B CA 1
ATOM 1439 C C . VAL B 1 37 ? -1.75 -13.383 -11.336 1 95.88 37 VAL B C 1
ATOM 1441 O O . VAL B 1 37 ? -2.854 -13.305 -11.883 1 95.88 37 VAL B O 1
ATOM 1444 N N . TYR B 1 38 ? -0.672 -13.641 -11.953 1 94.5 38 TYR B N 1
ATOM 1445 C CA . TYR B 1 38 ? -0.72 -13.977 -13.367 1 94.5 38 TYR B CA 1
ATOM 1446 C C . TYR B 1 38 ? 0.321 -15.039 -13.711 1 94.5 38 TYR B C 1
ATOM 1448 O O . TYR B 1 38 ? 1.212 -15.328 -12.906 1 94.5 38 TYR B O 1
ATOM 1456 N N . GLU B 1 39 ? 0.153 -15.648 -14.906 1 92.81 39 GLU B N 1
ATOM 1457 C CA . GLU B 1 39 ? 1.054 -16.703 -15.359 1 92.81 39 GLU B CA 1
ATOM 1458 C C . GLU B 1 39 ? 1.828 -16.281 -16.609 1 92.81 39 GLU B C 1
ATOM 1460 O O . GLU B 1 39 ? 1.32 -15.516 -17.422 1 92.81 39 GLU B O 1
ATOM 1465 N N . THR B 1 40 ? 3.059 -16.688 -16.625 1 90.5 40 THR B N 1
ATOM 1466 C CA . THR B 1 40 ? 3.836 -16.719 -17.859 1 90.5 40 THR B CA 1
ATOM 1467 C C . THR B 1 40 ? 4.059 -18.156 -18.328 1 90.5 40 THR B C 1
ATOM 1469 O O . THR B 1 40 ? 3.494 -19.094 -17.766 1 90.5 40 THR B O 1
ATOM 1472 N N . GLU B 1 41 ? 4.836 -18.219 -19.359 1 88.25 41 GLU B N 1
ATOM 1473 C CA . GLU B 1 41 ? 5.129 -19.562 -19.828 1 88.25 41 GLU B CA 1
ATOM 1474 C C . GLU B 1 41 ? 5.871 -20.375 -18.766 1 88.25 41 GLU B C 1
ATOM 1476 O O . GLU B 1 41 ? 5.645 -21.578 -18.625 1 88.25 41 GLU B O 1
ATOM 1481 N N . THR B 1 42 ? 6.625 -19.719 -17.984 1 93.25 42 THR B N 1
ATOM 1482 C CA . THR B 1 42 ? 7.539 -20.453 -17.125 1 93.25 42 THR B CA 1
ATOM 1483 C C . THR B 1 42 ? 7.242 -20.188 -15.648 1 93.25 42 THR B C 1
ATOM 1485 O O . THR B 1 42 ? 7.695 -20.922 -14.766 1 93.25 42 THR B O 1
ATOM 1488 N N . HIS B 1 43 ? 6.535 -19.094 -15.414 1 95.12 43 HIS B N 1
ATOM 1489 C CA . HIS B 1 43 ? 6.379 -18.688 -14.023 1 95.12 43 HIS B CA 1
ATOM 1490 C C . HIS B 1 43 ? 4.926 -18.359 -13.703 1 95.12 43 HIS B C 1
ATOM 1492 O O . HIS B 1 43 ? 4.137 -18.078 -14.609 1 95.12 43 HIS B O 1
ATOM 1498 N N . VAL B 1 44 ? 4.613 -18.453 -12.391 1 95.88 44 VAL B N 1
ATOM 1499 C CA . VAL B 1 44 ? 3.5 -17.734 -11.773 1 95.88 44 VAL B CA 1
ATOM 1500 C C . VAL B 1 44 ? 4.031 -16.531 -10.984 1 95.88 44 VAL B C 1
ATOM 1502 O O . VAL B 1 44 ? 4.984 -16.672 -10.211 1 95.88 44 VAL B O 1
ATOM 1505 N N . VAL B 1 45 ? 3.412 -15.406 -11.219 1 96.56 45 VAL B N 1
ATOM 1506 C CA . VAL B 1 45 ? 3.885 -14.203 -10.547 1 96.56 45 VAL B CA 1
ATOM 1507 C C . VAL B 1 45 ? 2.768 -13.617 -9.688 1 96.56 45 VAL B C 1
ATOM 1509 O O . VAL B 1 45 ? 1.63 -13.484 -10.141 1 96.56 45 VAL B O 1
ATOM 1512 N N . ALA B 1 46 ? 3.059 -13.359 -8.438 1 96.5 46 ALA B N 1
ATOM 1513 C CA . ALA B 1 46 ? 2.15 -12.688 -7.516 1 96.5 46 ALA B CA 1
ATOM 1514 C C . ALA B 1 46 ? 2.709 -11.336 -7.09 1 96.5 46 ALA B C 1
ATOM 1516 O O . ALA B 1 46 ? 3.877 -11.227 -6.707 1 96.5 46 ALA B O 1
ATOM 1517 N N . SER B 1 47 ? 1.938 -10.32 -7.262 1 96.12 47 SER B N 1
ATOM 1518 C CA . SER B 1 47 ? 2.268 -8.977 -6.797 1 96.12 47 SER B CA 1
ATOM 1519 C C . SER B 1 47 ? 1.288 -8.508 -5.727 1 96.12 47 SER B C 1
ATOM 1521 O O . SER B 1 47 ? 0.093 -8.359 -5.992 1 96.12 47 SER B O 1
ATOM 1523 N N . CYS B 1 48 ? 1.778 -8.195 -4.527 1 96.19 48 CYS B N 1
ATOM 1524 C CA . CYS B 1 48 ? 0.941 -7.922 -3.363 1 96.19 48 CYS B CA 1
ATOM 1525 C C . CYS B 1 48 ? 1.241 -6.547 -2.785 1 96.19 48 CYS B C 1
ATOM 1527 O O . CYS B 1 48 ? 2.404 -6.188 -2.594 1 96.19 48 CYS B O 1
ATOM 1529 N N . GLU B 1 49 ? 0.206 -5.773 -2.559 1 95.81 49 GLU B N 1
ATOM 1530 C CA . GLU B 1 49 ? 0.359 -4.457 -1.944 1 95.81 49 GLU B CA 1
ATOM 1531 C C . GLU B 1 49 ? 0.504 -4.57 -0.43 1 95.81 49 GLU B C 1
ATOM 1533 O O . GLU B 1 49 ? -0.47 -4.84 0.275 1 95.81 49 GLU B O 1
ATOM 1538 N N . ILE B 1 50 ? 1.727 -4.277 0.086 1 95.81 50 ILE B N 1
ATOM 1539 C CA . ILE B 1 50 ? 1.978 -4.262 1.523 1 95.81 50 ILE B CA 1
ATOM 1540 C C . ILE B 1 50 ? 2.814 -3.037 1.886 1 95.81 50 ILE B C 1
ATOM 1542 O O . ILE B 1 50 ? 3.984 -3.164 2.252 1 95.81 50 ILE B O 1
ATOM 1546 N N . PRO B 1 51 ? 2.248 -1.916 1.855 1 95.75 51 PRO B N 1
ATOM 1547 C CA . PRO B 1 51 ? 3.027 -0.723 2.197 1 95.75 51 PRO B CA 1
ATOM 1548 C C . PRO B 1 51 ? 3.496 -0.721 3.65 1 95.75 51 PRO B C 1
ATOM 1550 O O . PRO B 1 51 ? 2.771 -1.176 4.539 1 95.75 51 PRO B O 1
ATOM 1553 N N . GLY B 1 52 ? 4.715 -0.227 3.904 1 94 52 GLY B N 1
ATOM 1554 C CA . GLY B 1 52 ? 5.152 0.077 5.258 1 94 52 GLY B CA 1
ATOM 1555 C C . GLY B 1 52 ? 6.066 -0.981 5.84 1 94 52 GLY B C 1
ATOM 1556 O O . GLY B 1 52 ? 6.434 -0.915 7.016 1 94 52 GLY B O 1
ATOM 1557 N N . ILE B 1 53 ? 6.363 -1.96 4.996 1 93.25 53 ILE B N 1
ATOM 1558 C CA . ILE B 1 53 ? 7.309 -2.969 5.469 1 93.25 53 ILE B CA 1
ATOM 1559 C C . ILE B 1 53 ? 8.711 -2.369 5.535 1 93.25 53 ILE B C 1
ATOM 1561 O O . ILE B 1 53 ? 9.203 -1.81 4.555 1 93.25 53 ILE B O 1
ATOM 1565 N N . GLU B 1 54 ? 9.352 -2.496 6.699 1 89.56 54 GLU B N 1
ATOM 1566 C CA . GLU B 1 54 ? 10.656 -1.863 6.879 1 89.56 54 GLU B CA 1
ATOM 1567 C C . GLU B 1 54 ? 11.781 -2.893 6.812 1 89.56 54 GLU B C 1
ATOM 1569 O O . GLU B 1 54 ? 12.883 -2.588 6.348 1 89.56 54 GLU B O 1
ATOM 1574 N N . LYS B 1 55 ? 11.43 -4.133 7.312 1 91.5 55 LYS B N 1
ATOM 1575 C CA . LYS B 1 55 ? 12.438 -5.184 7.363 1 91.5 55 LYS B CA 1
ATOM 1576 C C . LYS B 1 55 ? 11.945 -6.453 6.676 1 91.5 55 LYS B C 1
ATOM 1578 O O . LYS B 1 55 ? 10.758 -6.777 6.73 1 91.5 55 LYS B O 1
ATOM 1583 N N . LYS B 1 56 ? 12.875 -7.172 6.129 1 90.75 56 LYS B N 1
ATOM 1584 C CA . LYS B 1 56 ? 12.547 -8.43 5.457 1 90.75 56 LYS B CA 1
ATOM 1585 C C . LYS B 1 56 ? 11.945 -9.43 6.43 1 90.75 56 LYS B C 1
ATOM 1587 O O . LYS B 1 56 ? 11.078 -10.227 6.055 1 90.75 56 LYS B O 1
ATOM 1592 N N . GLU B 1 57 ? 12.445 -9.312 7.648 1 92.5 57 GLU B N 1
ATOM 1593 C CA . GLU B 1 57 ? 12.016 -10.273 8.664 1 92.5 57 GLU B CA 1
ATOM 1594 C C . GLU B 1 57 ? 10.547 -10.062 9.031 1 92.5 57 GLU B C 1
ATOM 1596 O O . GLU B 1 57 ? 9.938 -10.93 9.664 1 92.5 57 GLU B O 1
ATOM 1601 N N . ASP B 1 58 ? 9.984 -8.93 8.602 1 91.75 58 ASP B N 1
ATOM 1602 C CA . ASP B 1 58 ? 8.602 -8.617 8.93 1 91.75 58 ASP B CA 1
ATOM 1603 C C . ASP B 1 58 ? 7.633 -9.344 7.996 1 91.75 58 ASP B C 1
ATOM 1605 O O . ASP B 1 58 ? 6.414 -9.242 8.156 1 91.75 58 ASP B O 1
ATOM 1609 N N . ILE B 1 59 ? 8.164 -10.078 7.031 1 95.38 59 ILE B N 1
ATOM 1610 C CA . ILE B 1 59 ? 7.32 -10.773 6.062 1 95.38 59 ILE B CA 1
ATOM 1611 C C . ILE B 1 59 ? 7.711 -12.25 6.008 1 95.38 59 ILE B C 1
ATOM 1613 O O . ILE B 1 59 ? 8.898 -12.594 6.047 1 95.38 59 ILE B O 1
ATOM 1617 N N . ASP B 1 60 ? 6.707 -13.117 5.93 1 96.19 60 ASP B N 1
ATOM 1618 C CA . ASP B 1 60 ? 6.887 -14.555 5.73 1 96.19 60 ASP B CA 1
ATOM 1619 C C . ASP B 1 60 ? 6.129 -15.039 4.496 1 96.19 60 ASP B C 1
ATOM 1621 O O . ASP B 1 60 ? 4.973 -14.664 4.285 1 96.19 60 ASP B O 1
ATOM 1625 N N . ILE B 1 61 ? 6.816 -15.789 3.68 1 97.38 61 ILE B N 1
ATOM 1626 C CA . ILE B 1 61 ? 6.23 -16.344 2.461 1 97.38 61 ILE B CA 1
ATOM 1627 C C . ILE B 1 61 ? 6.301 -17.859 2.494 1 97.38 61 ILE B C 1
ATOM 1629 O O . ILE B 1 61 ? 7.371 -18.438 2.725 1 97.38 61 ILE B O 1
ATOM 1633 N N . HIS B 1 62 ? 5.199 -18.5 2.297 1 96.81 62 HIS B N 1
ATOM 1634 C CA . HIS B 1 62 ? 5.141 -19.953 2.238 1 96.81 62 HIS B CA 1
ATOM 1635 C C . HIS B 1 62 ? 4.434 -20.422 0.971 1 96.81 62 HIS B C 1
ATOM 1637 O O . HIS B 1 62 ? 3.355 -19.938 0.638 1 96.81 62 HIS B O 1
ATOM 1643 N N . ILE B 1 63 ? 5.07 -21.297 0.324 1 96.19 63 ILE B N 1
ATOM 1644 C CA . ILE B 1 63 ? 4.512 -21.875 -0.894 1 96.19 63 ILE B CA 1
ATOM 1645 C C . ILE B 1 63 ? 4.336 -23.391 -0.718 1 96.19 63 ILE B C 1
ATOM 1647 O O . ILE B 1 63 ? 5.281 -24.078 -0.343 1 96.19 63 ILE B O 1
ATOM 1651 N N . ASP B 1 64 ? 3.199 -23.844 -0.973 1 92.81 64 ASP B N 1
ATOM 1652 C CA . ASP B 1 64 ? 2.887 -25.266 -0.962 1 92.81 64 ASP B CA 1
ATOM 1653 C C . ASP B 1 64 ? 2.158 -25.672 -2.24 1 92.81 64 ASP B C 1
ATOM 1655 O O . ASP B 1 64 ? 0.929 -25.609 -2.311 1 92.81 64 ASP B O 1
ATOM 1659 N N . ASP B 1 65 ? 2.939 -26.172 -3.213 1 90.25 65 ASP B N 1
ATOM 1660 C CA . ASP B 1 65 ? 2.473 -26.609 -4.527 1 90.25 65 ASP B CA 1
ATOM 1661 C C . ASP B 1 65 ? 1.676 -25.5 -5.219 1 90.25 65 ASP B C 1
ATOM 1663 O O . ASP B 1 65 ? 2.256 -24.594 -5.824 1 90.25 65 ASP B O 1
ATOM 1667 N N . ASN B 1 66 ? 0.319 -25.453 -4.961 1 92.12 66 ASN B N 1
ATOM 1668 C CA . ASN B 1 66 ? -0.479 -24.469 -5.668 1 92.12 66 ASN B CA 1
ATOM 1669 C C . ASN B 1 66 ? -1.119 -23.469 -4.703 1 92.12 66 ASN B C 1
ATOM 1671 O O . ASN B 1 66 ? -2.182 -22.906 -4.988 1 92.12 66 ASN B O 1
ATOM 1675 N N . MET B 1 67 ? -0.499 -23.312 -3.582 1 95.12 67 MET B N 1
ATOM 1676 C CA . MET B 1 67 ? -0.999 -22.359 -2.588 1 95.12 67 MET B CA 1
ATOM 1677 C C . MET B 1 67 ? 0.112 -21.422 -2.121 1 95.12 67 MET B C 1
ATOM 1679 O O . MET B 1 67 ? 1.2 -21.875 -1.761 1 95.12 67 MET B O 1
ATOM 1683 N N . LEU B 1 68 ? -0.165 -20.188 -2.131 1 96.5 68 LEU B N 1
ATOM 1684 C CA . LEU B 1 68 ? 0.751 -19.156 -1.649 1 96.5 68 LEU B CA 1
ATOM 1685 C C . LEU B 1 68 ? 0.202 -18.484 -0.397 1 96.5 68 LEU B C 1
ATOM 1687 O O . LEU B 1 68 ? -0.95 -18.031 -0.378 1 96.5 68 LEU B O 1
ATOM 1691 N N . THR B 1 69 ? 0.982 -18.469 0.641 1 96.19 69 THR B N 1
ATOM 1692 C CA . THR B 1 69 ? 0.632 -17.781 1.872 1 96.19 69 THR B CA 1
ATOM 1693 C C . THR B 1 69 ? 1.634 -16.656 2.168 1 96.19 69 THR B C 1
ATOM 1695 O O . THR B 1 69 ? 2.842 -16.906 2.225 1 96.19 69 THR B O 1
ATOM 1698 N N . ILE B 1 70 ? 1.162 -15.477 2.285 1 96.44 70 ILE B N 1
ATOM 1699 C CA . ILE B 1 70 ? 1.963 -14.32 2.693 1 96.44 70 ILE B CA 1
ATOM 1700 C C . ILE B 1 70 ? 1.477 -13.812 4.047 1 96.44 70 ILE B C 1
ATOM 1702 O O . ILE B 1 70 ? 0.282 -13.57 4.23 1 96.44 70 ILE B O 1
ATOM 1706 N N . SER B 1 71 ? 2.379 -13.688 4.957 1 95.19 71 SER B N 1
ATOM 1707 C CA . SER B 1 71 ? 2.016 -13.164 6.27 1 95.19 71 SER B CA 1
ATOM 1708 C C . SER B 1 71 ? 3.098 -12.242 6.816 1 95.19 71 SER B C 1
ATOM 1710 O O . SER B 1 71 ? 4.238 -12.273 6.355 1 95.19 71 SER B O 1
ATOM 1712 N N . GLY B 1 72 ? 2.678 -11.383 7.785 1 93.56 72 GLY B N 1
ATOM 1713 C CA . GLY B 1 72 ? 3.627 -10.461 8.383 1 93.56 72 GLY B CA 1
ATOM 1714 C C . GLY B 1 72 ? 2.982 -9.5 9.367 1 93.56 72 GLY B C 1
ATOM 1715 O O . GLY B 1 72 ? 1.828 -9.688 9.758 1 93.56 72 GLY B O 1
ATOM 1716 N N . THR B 1 73 ? 3.861 -8.617 9.836 1 91.44 73 THR B N 1
ATOM 1717 C CA . THR B 1 73 ? 3.41 -7.602 10.781 1 91.44 73 THR B CA 1
ATOM 1718 C C . THR B 1 73 ? 3.803 -6.203 10.305 1 91.44 73 THR B C 1
ATOM 1720 O O . THR B 1 73 ? 4.953 -5.973 9.93 1 91.44 73 THR B O 1
ATOM 1723 N N . ILE B 1 74 ? 2.854 -5.344 10.188 1 90.31 74 ILE B N 1
ATOM 1724 C CA . ILE B 1 74 ? 3.109 -3.932 9.93 1 90.31 74 ILE B CA 1
ATOM 1725 C C . ILE B 1 74 ? 3.139 -3.162 11.242 1 90.31 74 ILE B C 1
ATOM 1727 O O . ILE B 1 74 ? 2.143 -3.125 11.969 1 90.31 74 ILE B O 1
ATOM 1731 N N . ASN B 1 75 ? 4.246 -2.549 11.477 1 85.31 75 ASN B N 1
ATOM 1732 C CA . ASN B 1 75 ? 4.41 -1.832 12.734 1 85.31 75 ASN B CA 1
ATOM 1733 C C . ASN B 1 75 ? 3.949 -0.383 12.625 1 85.31 75 ASN B C 1
ATOM 1735 O O . ASN B 1 75 ? 4.062 0.228 11.555 1 85.31 75 ASN B O 1
ATOM 1739 N N . LYS B 1 76 ? 3.443 0.047 13.766 1 75.88 76 LYS B N 1
ATOM 1740 C CA . LYS B 1 76 ? 3.053 1.452 13.828 1 75.88 76 LYS B CA 1
ATOM 1741 C C . LYS B 1 76 ? 4.277 2.361 13.844 1 75.88 76 LYS B C 1
ATOM 1743 O O . LYS B 1 76 ? 5.293 2.031 14.461 1 75.88 76 LYS B O 1
ATOM 1748 N N . MET B 1 77 ? 4.465 3.127 12.859 1 65.06 77 MET B N 1
ATOM 1749 C CA . MET B 1 77 ? 5.684 3.928 12.852 1 65.06 77 MET B CA 1
ATOM 1750 C C . MET B 1 77 ? 5.77 4.801 14.102 1 65.06 77 MET B C 1
ATOM 1752 O O . MET B 1 77 ? 6.832 4.918 14.711 1 65.06 77 MET B O 1
ATOM 1756 N N . HIS B 1 78 ? 4.723 5.754 14.219 1 65.31 78 HIS B N 1
ATOM 1757 C CA . HIS B 1 78 ? 4.938 6.742 15.266 1 65.31 78 HIS B CA 1
ATOM 1758 C C . HIS B 1 78 ? 3.998 6.508 16.438 1 65.31 78 HIS B C 1
ATOM 1760 O O . HIS B 1 78 ? 2.816 6.207 16.25 1 65.31 78 HIS B O 1
ATOM 1766 N N . GLU B 1 79 ? 4.734 6.18 17.531 1 69 79 GLU B N 1
ATOM 1767 C CA . GLU B 1 79 ? 3.953 6.203 18.766 1 69 79 GLU B CA 1
ATOM 1768 C C . GLU B 1 79 ? 3.457 7.613 19.078 1 69 79 GLU B C 1
ATOM 1770 O O . GLU B 1 79 ? 4.199 8.43 19.625 1 69 79 GLU B O 1
ATOM 1775 N N . VAL B 1 80 ? 2.574 8.062 18.328 1 74 80 VAL B N 1
ATOM 1776 C CA . VAL B 1 80 ? 1.983 9.367 18.594 1 74 80 VAL B CA 1
ATOM 1777 C C . VAL B 1 80 ? 0.912 9.242 19.672 1 74 80 VAL B C 1
ATOM 1779 O O . VAL B 1 80 ? 0.131 8.289 19.672 1 74 80 VAL B O 1
ATOM 1782 N N . ARG B 1 81 ? 1.119 10.188 20.578 1 76.88 81 ARG B N 1
ATOM 1783 C CA . ARG B 1 81 ? 0.074 10.234 21.594 1 76.88 81 ARG B CA 1
ATOM 1784 C C . ARG B 1 81 ? -1.3 10.414 20.969 1 76.88 81 ARG B C 1
ATOM 1786 O O . ARG B 1 81 ? -1.44 11.133 19.969 1 76.88 81 ARG B O 1
ATOM 1793 N N . GLU B 1 82 ? -2.184 9.766 21.5 1 74.69 82 GLU B N 1
ATOM 1794 C CA . GLU B 1 82 ? -3.547 9.781 20.969 1 74.69 82 GLU B CA 1
ATOM 1795 C C . GLU B 1 82 ? -4.055 11.211 20.812 1 74.69 82 GLU B C 1
ATOM 1797 O O . GLU B 1 82 ? -4.758 11.523 19.844 1 74.69 82 GLU B O 1
ATOM 1802 N N . GLU B 1 83 ? -3.6 12.102 21.766 1 75.38 83 GLU B N 1
ATOM 1803 C CA . GLU B 1 83 ? -4.09 13.477 21.75 1 75.38 83 GLU B CA 1
ATOM 1804 C C . GLU B 1 83 ? -3.551 14.234 20.547 1 75.38 83 GLU B C 1
ATOM 1806 O O . GLU B 1 83 ? -4.117 15.258 20.156 1 75.38 83 GLU B O 1
ATOM 1811 N N . ASN B 1 84 ? -2.58 13.773 19.953 1 85.81 84 ASN B N 1
ATOM 1812 C CA . ASN B 1 84 ? -1.957 14.461 18.812 1 85.81 84 ASN B CA 1
ATOM 1813 C C . ASN B 1 84 ? -2.32 13.805 17.484 1 85.81 84 ASN B C 1
ATOM 1815 O O . ASN B 1 84 ? -1.919 14.281 16.422 1 85.81 84 ASN B O 1
ATOM 1819 N N . LEU B 1 85 ? -3.1 12.766 17.703 1 87.56 85 LEU B N 1
ATOM 1820 C CA . LEU B 1 85 ? -3.52 12.023 16.516 1 87.56 85 LEU B CA 1
ATOM 1821 C C . LEU B 1 85 ? -4.832 12.57 15.969 1 87.56 85 LEU B C 1
ATOM 1823 O O . LEU B 1 85 ? -5.844 12.594 16.672 1 87.56 85 LEU B O 1
ATOM 1827 N N . TYR B 1 86 ? -4.836 13.055 14.797 1 91.31 86 TYR B N 1
ATOM 1828 C CA . TYR B 1 86 ? -6.008 13.664 14.18 1 91.31 86 TYR B CA 1
ATOM 1829 C C . TYR B 1 86 ? -6.754 12.656 13.312 1 91.31 86 TYR B C 1
ATOM 1831 O O . TYR B 1 86 ? -7.984 12.617 13.32 1 91.31 86 TYR B O 1
ATOM 1839 N N . ARG B 1 87 ? -6.047 11.891 12.523 1 92.38 87 ARG B N 1
ATOM 1840 C CA . ARG B 1 87 ? -6.621 10.859 11.656 1 92.38 87 ARG B CA 1
ATOM 1841 C C . ARG B 1 87 ? -5.742 9.617 11.641 1 92.38 87 ARG B C 1
ATOM 1843 O O . ARG B 1 87 ? -4.52 9.711 11.539 1 92.38 87 ARG B O 1
ATOM 1850 N N . ARG B 1 88 ? -6.367 8.445 11.773 1 90.81 88 ARG B N 1
ATOM 1851 C CA . ARG B 1 88 ? -5.676 7.164 11.719 1 90.81 88 ARG B CA 1
ATOM 1852 C C . ARG B 1 88 ? -6.414 6.18 10.82 1 90.81 88 ARG B C 1
ATOM 1854 O O . ARG B 1 88 ? -7.441 5.625 11.211 1 90.81 88 ARG B O 1
ATOM 1861 N N . GLU B 1 89 ? -5.828 6.02 9.633 1 91.5 89 GLU B N 1
ATOM 1862 C CA . GLU B 1 89 ? -6.492 5.125 8.688 1 91.5 89 GLU B CA 1
ATOM 1863 C C . GLU B 1 89 ? -5.582 3.965 8.297 1 91.5 89 GLU B C 1
ATOM 1865 O O . GLU B 1 89 ? -6.055 2.941 7.797 1 91.5 89 GLU B O 1
ATOM 1870 N N . ARG B 1 90 ? -4.262 4.121 8.43 1 92.5 90 ARG B N 1
ATOM 1871 C CA . ARG B 1 90 ? -3.33 3.104 7.953 1 92.5 90 ARG B CA 1
ATOM 1872 C C . ARG B 1 90 ? -3.412 1.845 8.812 1 92.5 90 ARG B C 1
ATOM 1874 O O . ARG B 1 90 ? -3.627 1.925 10.023 1 92.5 90 ARG B O 1
ATOM 1881 N N . PHE B 1 91 ? -3.186 0.84 8.102 1 87.62 91 PHE B N 1
ATOM 1882 C CA . PHE B 1 91 ? -3.234 -0.446 8.789 1 87.62 91 PHE B CA 1
ATOM 1883 C C . PHE B 1 91 ? -1.945 -0.698 9.555 1 87.62 91 PHE B C 1
ATOM 1885 O O . PHE B 1 91 ? -0.853 -0.416 9.062 1 87.62 91 PHE B O 1
ATOM 1892 N N . SER B 1 92 ? -2.105 -1.088 10.781 1 89 92 SER B N 1
ATOM 1893 C CA . SER B 1 92 ? -1.006 -1.611 11.586 1 89 92 SER B CA 1
ATOM 1894 C C . SER B 1 92 ? -1.393 -2.92 12.266 1 89 92 SER B C 1
ATOM 1896 O O . SER B 1 92 ? -2.543 -3.1 12.672 1 89 92 SER B O 1
ATOM 1898 N N . GLY B 1 93 ? -0.464 -3.889 12.336 1 90.19 93 GLY B N 1
ATOM 1899 C CA . GLY B 1 93 ? -0.732 -5.184 12.938 1 90.19 93 GLY B CA 1
ATOM 1900 C C . GLY B 1 93 ? -0.353 -6.348 12.047 1 90.19 93 GLY B C 1
ATOM 1901 O O . GLY B 1 93 ? 0.412 -6.184 11.094 1 90.19 93 GLY B O 1
ATOM 1902 N N . ARG B 1 94 ? -0.887 -7.48 12.438 1 90.88 94 ARG B N 1
ATOM 1903 C CA . ARG B 1 94 ? -0.58 -8.695 11.695 1 90.88 94 ARG B CA 1
ATOM 1904 C C . ARG B 1 94 ? -1.52 -8.867 10.508 1 90.88 94 ARG B C 1
ATOM 1906 O O . ARG B 1 94 ? -2.705 -8.539 10.594 1 90.88 94 ARG B O 1
ATOM 1913 N N . PHE B 1 95 ? -1.029 -9.352 9.461 1 90.69 95 PHE B N 1
ATOM 1914 C CA . PHE B 1 95 ? -1.848 -9.672 8.297 1 90.69 95 PHE B CA 1
ATOM 1915 C C . PHE B 1 95 ? -1.493 -11.055 7.758 1 90.69 95 PHE B C 1
ATOM 1917 O O . PHE B 1 95 ? -0.422 -11.586 8.055 1 90.69 95 PHE B O 1
ATOM 1924 N N . GLU B 1 96 ? -2.395 -11.617 7.004 1 92.75 96 GLU B N 1
ATOM 1925 C CA . GLU B 1 96 ? -2.195 -12.875 6.293 1 92.75 96 GLU B CA 1
ATOM 1926 C C . GLU B 1 96 ? -3.039 -12.93 5.023 1 92.75 96 GLU B C 1
ATOM 1928 O O . GLU B 1 96 ? -4.211 -12.547 5.031 1 92.75 96 GLU B O 1
ATOM 1933 N N . ARG B 1 97 ? -2.385 -13.336 3.957 1 94.75 97 ARG B N 1
ATOM 1934 C CA . ARG B 1 97 ? -3.066 -13.5 2.678 1 94.75 97 ARG B CA 1
ATOM 1935 C C . ARG B 1 97 ? -2.777 -14.867 2.078 1 94.75 97 ARG B C 1
ATOM 1937 O O . ARG B 1 97 ? -1.617 -15.266 1.941 1 94.75 97 ARG B O 1
ATOM 1944 N N . VAL B 1 98 ? -3.822 -15.602 1.758 1 94.44 98 VAL B N 1
ATOM 1945 C CA . VAL B 1 98 ? -3.686 -16.906 1.115 1 94.44 98 VAL B CA 1
ATOM 1946 C C . VAL B 1 98 ? -4.328 -16.875 -0.269 1 94.44 98 VAL B C 1
ATOM 1948 O O . VAL B 1 98 ? -5.465 -16.422 -0.421 1 94.44 98 VAL B O 1
ATOM 1951 N N . VAL B 1 99 ? -3.605 -17.375 -1.213 1 93.31 99 VAL B N 1
ATOM 1952 C CA . VAL B 1 99 ? -4.117 -17.344 -2.578 1 93.31 99 VAL B CA 1
ATOM 1953 C C . VAL B 1 99 ? -3.82 -18.672 -3.264 1 93.31 99 VAL B C 1
ATOM 1955 O O . VAL B 1 99 ? -2.715 -19.219 -3.141 1 93.31 99 VAL B O 1
ATOM 1958 N N . ASN B 1 100 ? -4.805 -19.203 -3.914 1 94.12 100 ASN B N 1
ATOM 1959 C CA . ASN B 1 100 ? -4.566 -20.344 -4.781 1 94.12 100 ASN B CA 1
ATOM 1960 C C . ASN B 1 100 ? -3.924 -19.922 -6.102 1 94.12 100 ASN B C 1
ATOM 1962 O O . ASN B 1 100 ? -4.312 -18.906 -6.691 1 94.12 100 ASN B O 1
ATOM 1966 N N . LEU B 1 101 ? -3.049 -20.734 -6.473 1 94.81 101 LEU B N 1
ATOM 1967 C CA . LEU B 1 101 ? -2.334 -20.438 -7.707 1 94.81 101 LEU B CA 1
ATOM 1968 C C . LEU B 1 101 ? -2.922 -21.219 -8.875 1 94.81 101 LEU B C 1
ATOM 1970 O O . LEU B 1 101 ? -3.484 -22.297 -8.688 1 94.81 101 LEU B O 1
ATOM 1974 N N . PRO B 1 102 ? -2.775 -20.672 -10.039 1 93.12 102 PRO B N 1
ATOM 1975 C CA . PRO B 1 102 ? -3.379 -21.297 -11.219 1 93.12 102 PRO B CA 1
ATOM 1976 C C . PRO B 1 102 ? -2.619 -22.547 -11.672 1 93.12 102 PRO B C 1
ATOM 1978 O O . PRO B 1 102 ? -3.123 -23.312 -12.5 1 93.12 102 PRO B O 1
ATOM 1981 N N . SER B 1 103 ? -1.3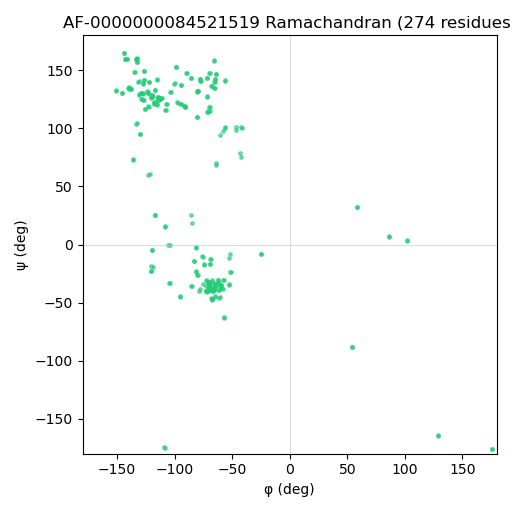64 -22.75 -11.234 1 93 103 SER B N 1
ATOM 1982 C CA . SER B 1 103 ? -0.511 -23.875 -11.562 1 93 103 SER B CA 1
ATOM 1983 C C . SER B 1 103 ? 0.348 -24.297 -10.375 1 93 103 SER B C 1
ATOM 1985 O O . SER B 1 103 ? 0.571 -23.5 -9.461 1 93 103 SER B O 1
ATOM 1987 N N . SER B 1 104 ? 0.77 -25.5 -10.508 1 94.25 104 SER B N 1
ATOM 1988 C CA . SER B 1 104 ? 1.741 -25.938 -9.508 1 94.25 104 SER B CA 1
ATOM 1989 C C . SER B 1 104 ? 3.094 -25.266 -9.719 1 94.25 104 SER B C 1
ATOM 1991 O O . SER B 1 104 ? 3.533 -25.094 -10.859 1 94.25 104 SER B O 1
ATOM 1993 N N . VAL B 1 105 ? 3.723 -24.969 -8.57 1 95.88 105 VAL B N 1
ATOM 1994 C CA . VAL B 1 105 ? 4.996 -24.266 -8.656 1 95.88 105 VAL B CA 1
ATOM 1995 C C . VAL B 1 105 ? 6.031 -24.938 -7.77 1 95.88 105 VAL B C 1
ATOM 1997 O O . VAL B 1 105 ? 5.684 -25.75 -6.91 1 95.88 105 VAL B O 1
ATOM 2000 N N . THR B 1 106 ? 7.289 -24.641 -8.102 1 92.31 106 THR B N 1
ATOM 2001 C CA . THR B 1 106 ? 8.391 -25.125 -7.281 1 92.31 106 THR B CA 1
ATOM 2002 C C . THR B 1 106 ? 8.859 -24.062 -6.297 1 92.31 106 THR B C 1
ATOM 2004 O O . THR B 1 106 ? 9.344 -23 -6.707 1 92.31 106 THR B O 1
ATOM 2007 N N . ALA B 1 107 ? 8.836 -24.344 -5.012 1 91.81 107 ALA B N 1
ATOM 2008 C CA . ALA B 1 107 ? 9.148 -23.375 -3.961 1 91.81 107 ALA B CA 1
ATOM 2009 C C . ALA B 1 107 ? 10.648 -23.078 -3.922 1 91.81 107 ALA B C 1
ATOM 2011 O O . ALA B 1 107 ? 11.055 -21.938 -3.66 1 91.81 107 ALA B O 1
ATOM 2012 N N . GLU B 1 108 ? 11.469 -24 -4.078 1 90.31 108 GLU B N 1
ATOM 2013 C CA . GLU B 1 108 ? 12.922 -23.891 -3.93 1 90.31 108 GLU B CA 1
ATOM 2014 C C . GLU B 1 108 ? 13.5 -22.828 -4.855 1 90.31 108 GLU B C 1
ATOM 2016 O O . GLU B 1 108 ? 14.422 -22.109 -4.477 1 90.31 108 GLU B O 1
ATOM 2021 N N . ASP B 1 109 ? 12.906 -22.578 -6.012 1 90.12 109 ASP B N 1
ATOM 2022 C CA . ASP B 1 109 ? 13.484 -21.641 -6.98 1 90.12 109 ASP B CA 1
ATOM 2023 C C . ASP B 1 109 ? 12.672 -20.359 -7.055 1 90.12 109 ASP B C 1
ATOM 2025 O O . ASP B 1 109 ? 12.875 -19.531 -7.953 1 90.12 109 ASP B O 1
ATOM 2029 N N . ALA B 1 110 ? 11.875 -20.172 -6.102 1 96.25 110 ALA B N 1
ATOM 2030 C CA . ALA B 1 110 ? 11.062 -18.953 -6.086 1 96.25 110 ALA B CA 1
ATOM 2031 C C . ALA B 1 110 ? 11.883 -17.75 -5.621 1 96.25 110 ALA B C 1
ATOM 2033 O O . ALA B 1 110 ? 12.766 -17.891 -4.77 1 96.25 110 ALA B O 1
ATOM 2034 N N . LYS B 1 111 ? 11.625 -16.609 -6.238 1 97.19 111 LYS B N 1
ATOM 2035 C CA . LYS B 1 111 ? 12.289 -15.352 -5.879 1 97.19 111 LYS B CA 1
ATOM 2036 C C . LYS B 1 111 ? 11.273 -14.281 -5.484 1 97.19 111 LYS B C 1
ATOM 2038 O O . LYS B 1 111 ? 10.227 -14.156 -6.117 1 97.19 111 LYS B O 1
ATOM 2043 N N . ALA B 1 112 ? 11.641 -13.547 -4.453 1 97.19 112 ALA B N 1
ATOM 2044 C CA . ALA B 1 112 ? 10.766 -12.469 -3.994 1 97.19 112 ALA B CA 1
ATOM 2045 C C . ALA B 1 112 ? 11.523 -11.148 -3.92 1 97.19 112 ALA B C 1
ATOM 2047 O O . ALA B 1 112 ? 12.711 -11.125 -3.576 1 97.19 112 ALA B O 1
ATOM 2048 N N . SER B 1 113 ? 10.898 -10.07 -4.289 1 97 113 SER B N 1
ATOM 2049 C CA . SER B 1 113 ? 11.43 -8.719 -4.16 1 97 113 SER B CA 1
ATOM 2050 C C . SER B 1 113 ? 10.375 -7.766 -3.598 1 97 113 SER B C 1
ATOM 2052 O O . SER B 1 113 ? 9.18 -8 -3.74 1 97 113 SER B O 1
ATOM 2054 N N . TYR B 1 114 ? 10.844 -6.766 -2.85 1 96.06 114 TYR B N 1
ATOM 2055 C CA . TYR B 1 114 ? 9.977 -5.754 -2.258 1 96.06 114 TYR B CA 1
ATOM 2056 C C . TYR B 1 114 ? 10.438 -4.352 -2.645 1 96.06 114 TYR B C 1
ATOM 2058 O O . TYR B 1 114 ? 11.555 -3.949 -2.326 1 96.06 114 TYR B O 1
ATOM 2066 N N . LYS B 1 115 ? 9.586 -3.656 -3.355 1 94.94 115 LYS B N 1
ATOM 2067 C CA . LYS B 1 115 ? 9.898 -2.301 -3.805 1 94.94 115 LYS B CA 1
ATOM 2068 C C . LYS B 1 115 ? 8.641 -1.43 -3.818 1 94.94 115 LYS B C 1
ATOM 2070 O O . LYS B 1 115 ? 7.594 -1.852 -4.309 1 94.94 115 LYS B O 1
ATOM 2075 N N . ASN B 1 116 ? 8.727 -0.249 -3.227 1 94.69 116 ASN B N 1
ATOM 2076 C CA . ASN B 1 116 ? 7.668 0.749 -3.283 1 94.69 116 ASN B CA 1
ATOM 2077 C C . ASN B 1 116 ? 6.359 0.206 -2.715 1 94.69 116 ASN B C 1
ATOM 2079 O O . ASN B 1 116 ? 5.281 0.499 -3.238 1 94.69 116 ASN B O 1
ATOM 2083 N N . GLY B 1 117 ? 6.496 -0.631 -1.771 1 95.94 117 GLY B N 1
ATOM 2084 C CA . GLY B 1 117 ? 5.328 -1.141 -1.07 1 95.94 117 GLY B CA 1
ATOM 2085 C C . GLY B 1 117 ? 4.703 -2.346 -1.748 1 95.94 117 GLY B C 1
ATOM 2086 O O . GLY B 1 117 ? 3.611 -2.779 -1.373 1 95.94 117 GLY B O 1
ATOM 2087 N N . ILE B 1 118 ? 5.391 -2.84 -2.781 1 96.38 118 ILE B N 1
ATOM 2088 C CA . ILE B 1 118 ? 4.875 -3.99 -3.516 1 96.38 118 ILE B CA 1
ATOM 2089 C C . ILE B 1 118 ? 5.805 -5.184 -3.32 1 96.38 118 ILE B C 1
ATOM 2091 O O . ILE B 1 118 ? 7.012 -5.09 -3.568 1 96.38 118 ILE B O 1
ATOM 2095 N N . LEU B 1 119 ? 5.238 -6.289 -2.852 1 97.12 119 LEU B N 1
ATOM 2096 C CA . LEU B 1 119 ? 5.934 -7.57 -2.807 1 97.12 119 LEU B CA 1
ATOM 2097 C C . LEU B 1 119 ? 5.676 -8.375 -4.078 1 97.12 119 LEU B C 1
ATOM 2099 O O . LEU B 1 119 ? 4.527 -8.68 -4.402 1 97.12 119 LEU B O 1
ATOM 2103 N N . GLU B 1 120 ? 6.707 -8.648 -4.762 1 97.12 120 GLU B N 1
ATOM 2104 C CA . GLU B 1 120 ? 6.574 -9.477 -5.957 1 97.12 120 GLU B CA 1
ATOM 2105 C C . GLU B 1 120 ? 7.227 -10.844 -5.762 1 97.12 120 GLU B C 1
ATOM 2107 O O . GLU B 1 120 ? 8.391 -10.93 -5.371 1 97.12 120 GLU B O 1
ATOM 2112 N N . ILE B 1 121 ? 6.484 -11.859 -5.992 1 97.88 121 ILE B N 1
ATOM 2113 C CA . ILE B 1 121 ? 6.973 -13.234 -5.883 1 97.88 121 ILE B CA 1
ATOM 2114 C C . ILE B 1 121 ? 6.891 -13.922 -7.242 1 97.88 121 ILE B C 1
ATOM 2116 O O . ILE B 1 121 ? 5.812 -14 -7.84 1 97.88 121 ILE B O 1
ATOM 2120 N N . ARG B 1 122 ? 8 -14.367 -7.695 1 97.62 122 ARG B N 1
ATOM 2121 C CA . ARG B 1 122 ? 8.094 -15.125 -8.938 1 97.62 122 ARG B CA 1
ATOM 2122 C C . ARG B 1 122 ? 8.375 -16.594 -8.656 1 97.62 122 ARG B C 1
ATOM 2124 O O . ARG B 1 122 ? 9.406 -16.938 -8.086 1 97.62 122 ARG B O 1
ATOM 2131 N N . MET B 1 123 ? 7.469 -17.406 -9.125 1 97.62 123 MET B N 1
ATOM 2132 C CA . MET B 1 123 ? 7.52 -18.828 -8.805 1 97.62 123 MET B CA 1
ATOM 2133 C C . MET B 1 123 ? 7.574 -19.672 -10.07 1 97.62 123 MET B C 1
ATOM 2135 O O . MET B 1 123 ? 6.629 -19.688 -10.859 1 97.62 123 MET B O 1
ATOM 2139 N N . PRO B 1 124 ? 8.656 -20.469 -10.258 1 96.69 124 PRO B N 1
ATOM 2140 C CA . PRO B 1 124 ? 8.703 -21.328 -11.438 1 96.69 124 PRO B CA 1
ATOM 2141 C C . PRO B 1 124 ? 7.625 -22.406 -11.422 1 96.69 124 PRO B C 1
ATOM 2143 O O . PRO B 1 124 ? 7.352 -23 -10.375 1 96.69 124 PRO B O 1
ATOM 2146 N N . LYS B 1 125 ? 7.016 -22.531 -12.57 1 94.69 125 LYS B N 1
ATOM 2147 C CA . LYS B 1 125 ? 6.055 -23.625 -12.695 1 94.69 125 LYS B CA 1
ATOM 2148 C C . LYS B 1 125 ? 6.746 -24.984 -12.562 1 94.69 125 LYS B C 1
ATOM 2150 O O . LYS B 1 125 ? 7.887 -25.156 -13 1 94.69 125 LYS B O 1
ATOM 2155 N N . SER B 1 126 ? 6.023 -25.891 -12 1 91.19 126 SER B N 1
ATOM 2156 C CA . SER B 1 126 ? 6.582 -27.234 -11.898 1 91.19 126 SER B CA 1
ATOM 2157 C C . SER B 1 126 ? 6.758 -27.875 -13.273 1 91.19 126 SER B C 1
ATOM 2159 O O . SER B 1 126 ? 6.066 -27.5 -14.227 1 91.19 126 SER B O 1
ATOM 2161 N N . LEU B 1 127 ? 7.633 -28.875 -13.375 1 80.19 127 LEU B N 1
ATOM 2162 C CA . LEU B 1 127 ? 7.898 -29.562 -14.633 1 80.19 127 LEU B CA 1
ATOM 2163 C C . LEU B 1 127 ? 6.625 -30.188 -15.188 1 80.19 127 LEU B C 1
ATOM 2165 O O . LEU B 1 127 ? 6.398 -30.156 -16.406 1 80.19 127 LEU B O 1
ATOM 2169 N N . MET B 1 128 ? 5.805 -30.703 -14.336 1 72.12 128 MET B N 1
ATOM 2170 C CA . MET B 1 128 ? 4.562 -31.328 -14.766 1 72.12 128 MET B CA 1
ATOM 2171 C C . MET B 1 128 ? 3.625 -30.297 -15.391 1 72.12 128 MET B C 1
ATOM 2173 O O . MET B 1 128 ? 2.99 -30.578 -16.406 1 72.12 128 MET B O 1
ATOM 2177 N N . ASP B 1 129 ? 3.605 -29.172 -14.828 1 69.12 129 ASP B N 1
ATOM 2178 C CA . ASP B 1 129 ? 2.703 -28.141 -15.312 1 69.12 129 ASP B CA 1
ATOM 2179 C C . ASP B 1 129 ? 3.273 -27.453 -16.547 1 69.12 129 ASP B C 1
ATOM 2181 O O . ASP B 1 129 ? 2.523 -26.969 -17.406 1 69.12 129 ASP B O 1
ATOM 2185 N N . ARG B 1 130 ? 4.48 -27.469 -16.641 1 67.12 130 ARG B N 1
ATOM 2186 C CA . ARG B 1 130 ? 5.098 -26.891 -17.844 1 67.12 130 ARG B CA 1
ATOM 2187 C C . ARG B 1 130 ? 4.82 -27.766 -19.062 1 67.12 130 ARG B C 1
ATOM 2189 O O . ARG B 1 130 ? 4.656 -27.234 -20.172 1 67.12 130 ARG B O 1
ATOM 2196 N N . ARG B 1 131 ? 4.777 -29.031 -18.844 1 58.59 131 ARG B N 1
ATOM 2197 C CA . ARG B 1 131 ? 4.57 -29.969 -19.938 1 58.59 131 ARG B CA 1
ATOM 2198 C C . ARG B 1 131 ? 3.119 -29.969 -20.406 1 58.59 131 ARG B C 1
ATOM 2200 O O . ARG B 1 131 ? 2.842 -30.141 -21.594 1 58.59 131 ARG B O 1
ATOM 2207 N N . LYS B 1 132 ? 2.295 -29.781 -19.531 1 53.59 132 LYS B N 1
ATOM 2208 C CA . LYS B 1 132 ? 0.883 -29.812 -19.906 1 53.59 132 LYS B CA 1
ATOM 2209 C C . LYS B 1 132 ? 0.57 -28.719 -20.938 1 53.59 132 LYS B C 1
ATOM 2211 O O . LYS B 1 132 ? -0.256 -28.922 -21.828 1 53.59 132 LYS B O 1
ATOM 2216 N N . LYS B 1 133 ? 1.161 -27.625 -20.844 1 55.06 133 LYS B N 1
ATOM 2217 C CA . LYS B 1 133 ? 0.848 -26.562 -21.797 1 55.06 133 LYS B CA 1
ATOM 2218 C C . LYS B 1 133 ? 1.422 -26.891 -23.188 1 55.06 133 LYS B C 1
ATOM 2220 O O . LYS B 1 133 ? 0.84 -26.531 -24.203 1 55.06 133 LYS B O 1
ATOM 2225 N N . VAL B 1 134 ? 2.531 -27.594 -23.281 1 50.25 134 VAL B N 1
ATOM 2226 C CA . VAL B 1 134 ? 3.141 -27.922 -24.578 1 50.25 134 VAL B CA 1
ATOM 2227 C C . VAL B 1 134 ? 2.238 -28.875 -25.344 1 50.25 134 VAL B C 1
ATOM 2229 O O . VAL B 1 134 ? 2.16 -28.812 -26.578 1 50.25 134 VAL B O 1
ATOM 2232 N N . ASP B 1 135 ? 1.569 -29.641 -24.547 1 47.34 135 ASP B N 1
ATOM 2233 C CA . ASP B 1 135 ? 0.98 -30.719 -25.344 1 47.34 135 ASP B CA 1
ATOM 2234 C C . ASP B 1 135 ? -0.231 -30.234 -26.125 1 47.34 135 ASP B C 1
ATOM 2236 O O . ASP B 1 135 ? -0.851 -31 -26.875 1 47.34 135 ASP B O 1
ATOM 2240 N N . ILE B 1 136 ? -0.634 -29.016 -25.766 1 40.62 136 ILE B N 1
ATOM 2241 C CA . ILE B 1 136 ? -1.887 -28.828 -26.5 1 40.62 136 ILE B CA 1
ATOM 2242 C C . ILE B 1 136 ? -1.601 -28.297 -27.891 1 40.62 136 ILE B C 1
ATOM 2244 O O . ILE B 1 136 ? -1.455 -27.094 -28.078 1 40.62 136 ILE B O 1
ATOM 2248 N N . ASP B 1 137 ? -0.424 -28.562 -28.391 1 41.25 137 ASP B N 1
ATOM 2249 C CA . ASP B 1 137 ? -0.353 -28.281 -29.812 1 41.25 137 ASP B CA 1
ATOM 2250 C C . ASP B 1 137 ? -1.444 -29.047 -30.578 1 41.25 137 ASP B C 1
ATOM 2252 O O . ASP B 1 137 ? -1.648 -30.234 -30.359 1 41.25 137 ASP B O 1
ATOM 2256 N N . PHE B 1 138 ? -2.523 -28.25 -30.875 1 33.25 138 PHE B N 1
ATOM 2257 C CA . PHE B 1 138 ? -3.443 -28.844 -31.828 1 33.25 138 PHE B CA 1
ATOM 2258 C C . PHE B 1 138 ? -2.686 -29.438 -33.031 1 33.25 138 PHE B C 1
ATOM 2260 O O . PHE B 1 138 ? -1.809 -28.781 -33.594 1 33.25 138 PHE B O 1
ATOM 2267 N N . LEU B 1 139 ? -2.488 -30.703 -32.969 1 32.53 139 LEU B N 1
ATOM 2268 C CA . LEU B 1 139 ? -2.289 -31.312 -34.281 1 32.53 139 LEU B CA 1
ATOM 2269 C C . LEU B 1 139 ? -3.363 -30.859 -35.281 1 32.53 139 LEU B C 1
ATOM 2271 O O . LEU B 1 139 ? -4.523 -30.688 -34.906 1 32.53 139 LEU B O 1
#

Radius of gyration: 23.04 Å; Cα contacts (8 Å, |Δi|>4): 475; chains: 2; bounding box: 35×68×69 Å

pLDDT: mean 79.55, std 19.59, range [29.69, 97.94]

Organism: Aneurinibacillus migulanus (NCBI:txid47500)

Sequence (278 aa):
MPFIPGDRFRNLDTLKREFMNMFPDLIPESSSPRIDVYETETHVVASCEIPGIEKKEDIDIHIDDNMLTISGTINKMHEVREENLYRRERFSGRFERVVNLPSSVTAEDAKASYKNGILEIRMPKSLMDRRKKVDIDFLMPFIPGDRFRNLDTLKREFMNMFPDLIPESSSPRIDVYETETHVVASCEIPGIEKKEDIDIHIDDNMLTISGTINKMHEVREENLYRRERFSGRFERVVNLPSSVTAEDAKASYKNGILEIRMPKSLMDRRKKVDIDFL

InterPro domains:
  IPR002068 Alpha crystallin/Hsp20 domain [PF00011] (37-136)
  IPR002068 Alpha crystallin/Hsp20 domain [PS01031] (26-139)
  IPR007052 CS domain [PS51203] (30-135)
  IPR008978 HSP20-like chaperone [G3DSA:2.60.40.790] (6-137)
  IPR008978 HSP20-like chaperone [SSF49764] (9-137)
  IPR031107 Small heat shock protein [PTHR11527] (31-127)